Protein AF-A0A962KDJ6-F1 (afdb_monomer_lite)

Secondary structure (DSSP, 8-state):
------GGGSTTTSTTSS--------------HHHHHTT---SSPPPS--------TT-STT--HHHHGGG--HHHHHHHHHHHHHHHHHHHHHHHHHHHTTS-TT-HHHHHHHH-HHHHHHHHHHHHHHHHHHHHHHHHHHHHHHGGG-TTSTTHHHHHHHHHHHHHHHHTT--HHHHHHHIIIIIHHT-EE-TTSSEESSTTSPPEEHHHHHHHHHHHHHTT--TT-----TTTSTT-HHHHH-SSHHHHHHHHHHHHEEEEE---TTS--EEEEE---HHHHHHHHHHHHHHHHHHHHHT-SPPPHHHHHHHH-

Radius of gyration: 35.76 Å; chains: 1; bounding box: 119×37×95 Å

Structure (mmCIF, N/CA/C/O backbone):
data_AF-A0A962KDJ6-F1
#
_entry.id   AF-A0A962KDJ6-F1
#
loop_
_atom_site.group_PDB
_atom_site.id
_atom_site.type_symbol
_atom_site.label_atom_id
_atom_site.label_alt_id
_atom_site.label_comp_id
_atom_site.label_asym_id
_atom_site.label_entity_id
_atom_site.label_seq_id
_atom_site.pdbx_PDB_ins_code
_atom_site.Cartn_x
_atom_site.Cartn_y
_atom_site.Cartn_z
_atom_site.occupancy
_atom_site.B_iso_or_equiv
_atom_site.auth_seq_id
_atom_site.auth_comp_id
_atom_site.auth_asym_id
_atom_site.auth_atom_id
_atom_site.pdbx_PDB_model_num
ATOM 1 N N . MET A 1 1 ? -75.531 3.749 42.757 1.00 34.34 1 MET A N 1
ATOM 2 C CA . MET A 1 1 ? -75.789 5.198 42.587 1.00 34.34 1 MET A CA 1
ATOM 3 C C . MET A 1 1 ? -74.423 5.870 42.618 1.00 34.34 1 MET A C 1
ATOM 5 O O . MET A 1 1 ? -73.833 5.900 43.680 1.00 34.34 1 MET A O 1
ATOM 9 N N . TRP A 1 2 ? -73.713 6.045 41.501 1.00 38.12 2 TRP A N 1
ATOM 10 C CA . TRP A 1 2 ? -73.897 7.071 40.457 1.00 38.12 2 TRP A CA 1
ATOM 11 C C . TRP A 1 2 ? -74.070 8.483 41.028 1.00 38.12 2 TRP A C 1
ATOM 13 O O . TRP A 1 2 ? -75.189 8.874 41.337 1.00 38.12 2 TRP A O 1
ATOM 23 N N . THR A 1 3 ? -72.977 9.246 41.077 1.00 39.59 3 THR A N 1
ATOM 24 C CA . THR A 1 3 ? -72.988 10.710 40.926 1.00 39.59 3 THR A CA 1
ATOM 25 C C . THR A 1 3 ? -71.828 11.115 40.014 1.00 39.59 3 THR A C 1
ATOM 27 O O . THR A 1 3 ? -70.696 11.298 40.444 1.00 39.59 3 THR A O 1
ATOM 30 N N . SER A 1 4 ? -72.151 11.123 38.720 1.00 44.28 4 SER A N 1
ATOM 31 C CA . SER A 1 4 ? -71.667 11.996 37.640 1.00 44.28 4 SER A CA 1
ATOM 32 C C . SER A 1 4 ? -70.518 12.970 37.949 1.00 44.28 4 SER A C 1
ATOM 34 O O . SER A 1 4 ? -70.749 14.042 38.509 1.00 44.28 4 SER A O 1
ATOM 36 N N . LEU A 1 5 ? -69.321 12.663 37.439 1.00 41.09 5 LEU A N 1
ATOM 37 C CA . LEU A 1 5 ? -68.329 13.682 37.093 1.00 41.09 5 LEU A CA 1
ATOM 38 C C . LEU A 1 5 ? -68.697 14.246 35.714 1.00 41.09 5 LEU A C 1
ATOM 40 O O . LEU A 1 5 ? -68.847 13.503 34.744 1.00 41.09 5 LEU A O 1
ATOM 44 N N . THR A 1 6 ? -68.918 15.553 35.648 1.00 43.06 6 THR A N 1
ATOM 45 C CA . THR A 1 6 ? -69.304 16.265 34.434 1.00 43.06 6 THR A CA 1
ATOM 46 C C . THR A 1 6 ? -68.114 16.434 33.488 1.00 43.06 6 THR A C 1
ATOM 48 O O . THR A 1 6 ? -66.956 16.547 33.884 1.00 43.06 6 THR A O 1
ATOM 51 N N . ILE A 1 7 ? -68.434 16.467 32.198 1.00 52.81 7 ILE A N 1
ATOM 52 C CA . ILE A 1 7 ? -67.525 16.372 31.052 1.00 52.81 7 ILE A CA 1
ATOM 53 C C . ILE A 1 7 ? -66.605 17.601 30.786 1.00 52.81 7 ILE A C 1
ATOM 55 O O . ILE A 1 7 ? -65.666 17.431 30.009 1.00 52.81 7 ILE A O 1
ATOM 59 N N . PRO A 1 8 ? -66.711 18.811 31.397 1.00 43.72 8 PRO A N 1
ATOM 60 C CA . PRO A 1 8 ? -65.864 19.924 30.956 1.00 43.72 8 PRO A CA 1
ATOM 61 C C . PRO A 1 8 ? -64.463 19.965 31.597 1.00 43.72 8 PRO A C 1
ATOM 63 O O . PRO A 1 8 ? -63.647 20.779 31.177 1.00 43.72 8 PRO A O 1
ATOM 66 N N . GLN A 1 9 ? -64.138 19.109 32.577 1.00 43.94 9 GLN A N 1
ATOM 67 C CA . GLN A 1 9 ? -62.823 19.153 33.248 1.00 43.94 9 GLN A CA 1
ATOM 68 C C . GLN A 1 9 ? -61.725 18.312 32.577 1.00 43.94 9 GLN A C 1
ATOM 70 O O . GLN A 1 9 ? -60.549 18.528 32.851 1.00 43.94 9 GLN A O 1
ATOM 75 N N . VAL A 1 10 ? -62.067 17.406 31.656 1.00 45.50 10 VAL A N 1
ATOM 76 C CA . VAL A 1 10 ? -61.066 16.583 30.943 1.00 45.50 10 VAL A CA 1
ATOM 77 C C . VAL A 1 10 ? -60.482 17.322 29.729 1.00 45.50 10 VAL A C 1
ATOM 79 O O . VAL A 1 10 ? -59.345 17.079 29.338 1.00 45.50 10 VAL A O 1
ATOM 82 N N . ALA A 1 11 ? -61.209 18.295 29.170 1.00 41.88 11 ALA A N 1
ATOM 83 C CA . ALA A 1 11 ? -60.789 19.007 27.960 1.00 41.88 11 ALA A CA 1
ATOM 84 C C . ALA A 1 11 ? -59.674 20.049 28.189 1.00 41.88 11 ALA A C 1
ATOM 86 O O . ALA A 1 11 ? -58.974 20.402 27.245 1.00 41.88 11 ALA A O 1
ATOM 87 N N . VAL A 1 12 ? -59.469 20.524 29.423 1.00 44.09 12 VAL A N 1
ATOM 88 C CA . VAL A 1 12 ? -58.438 21.540 29.721 1.00 44.09 12 VAL A CA 1
ATOM 89 C C . VAL A 1 12 ? -57.054 20.912 29.934 1.00 44.09 12 VAL A C 1
ATOM 91 O O . VAL A 1 12 ? -56.046 21.565 29.683 1.00 44.09 12 VAL A O 1
ATOM 94 N N . LEU A 1 13 ? -56.978 19.632 30.316 1.00 38.34 13 LEU A N 1
ATOM 95 C CA . LEU A 1 13 ? -55.697 18.957 30.570 1.00 38.34 13 LEU A CA 1
ATOM 96 C C . LEU A 1 13 ? -55.042 18.386 29.297 1.00 38.34 13 LEU A C 1
ATOM 98 O O . LEU A 1 13 ? -53.851 18.101 29.295 1.00 38.34 13 LEU A O 1
ATOM 102 N N . ILE A 1 14 ? -55.799 18.229 28.206 1.00 42.75 14 ILE A N 1
ATOM 103 C CA . ILE A 1 14 ? -55.287 17.645 26.953 1.00 42.75 14 ILE A CA 1
ATOM 104 C C . ILE A 1 14 ? -54.639 18.713 26.051 1.00 42.75 14 ILE A C 1
ATOM 106 O O . ILE A 1 14 ? -53.807 18.381 25.212 1.00 42.75 14 ILE A O 1
ATOM 110 N N . LEU A 1 15 ? -54.937 20.004 26.252 1.00 39.28 15 LEU A N 1
ATOM 111 C CA . LEU A 1 15 ? -54.426 21.072 25.381 1.00 39.28 15 LEU A CA 1
ATOM 112 C C . LEU A 1 15 ? -53.059 21.653 25.794 1.00 39.28 15 LEU A C 1
ATOM 114 O O . LEU A 1 15 ? -52.512 22.474 25.065 1.00 39.28 15 LEU A O 1
ATOM 118 N N . THR A 1 16 ? -52.478 21.238 26.924 1.00 41.28 16 THR A N 1
ATOM 119 C CA . THR A 1 16 ? -51.138 21.691 27.353 1.00 41.28 16 THR A CA 1
ATOM 120 C C . THR A 1 16 ? -50.008 20.723 26.988 1.00 41.28 16 THR A C 1
ATOM 122 O O . THR A 1 16 ? -48.849 21.037 27.245 1.00 41.28 16 THR A O 1
ATOM 125 N N . LEU A 1 17 ? -50.303 19.579 26.351 1.00 40.25 17 LEU A N 1
ATOM 126 C CA . LEU A 1 17 ? -49.289 18.565 26.014 1.00 40.25 17 LEU A CA 1
ATOM 127 C C . LEU A 1 17 ? -48.745 18.624 24.572 1.00 40.25 17 LEU A C 1
ATOM 129 O O . LEU A 1 17 ? -47.819 17.887 24.250 1.00 40.25 17 LEU A O 1
ATOM 133 N N . THR A 1 18 ? -49.253 19.501 23.702 1.00 46.38 18 THR A N 1
ATOM 134 C CA . THR A 1 18 ? -48.776 19.649 22.306 1.00 46.38 18 THR A CA 1
ATOM 135 C C . THR A 1 18 ? -47.997 20.945 22.089 1.00 46.38 18 THR A C 1
ATOM 137 O O . THR A 1 18 ? -48.277 21.711 21.169 1.00 46.38 18 THR A O 1
ATOM 140 N N . GLY A 1 19 ? -47.023 21.207 22.960 1.00 42.41 19 GLY A N 1
ATOM 141 C CA . GLY A 1 19 ? -46.192 22.411 22.909 1.00 42.41 19 GLY A CA 1
ATOM 142 C C . GLY A 1 19 ? -44.756 22.198 23.378 1.00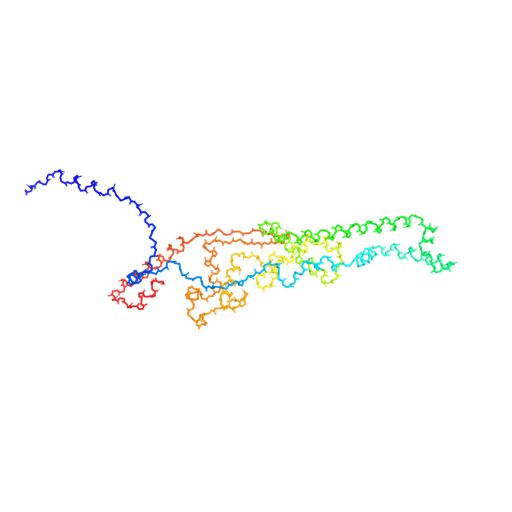 42.41 19 GLY A C 1
ATOM 143 O O . GLY A 1 19 ? -44.149 23.131 23.888 1.00 42.41 19 GLY A O 1
ATOM 144 N N . ALA A 1 20 ? -44.199 20.993 23.238 1.00 42.91 20 ALA A N 1
ATOM 145 C CA . ALA A 1 20 ? -42.758 20.800 23.365 1.00 42.91 20 ALA A CA 1
ATOM 146 C C . ALA A 1 20 ? -42.104 21.186 22.033 1.00 42.91 20 ALA A C 1
ATOM 148 O O . ALA A 1 20 ? -41.909 20.365 21.140 1.00 42.91 20 ALA A O 1
ATOM 149 N N . ILE A 1 21 ? -41.816 22.477 21.879 1.00 42.06 21 ILE A N 1
ATOM 150 C CA . ILE A 1 21 ? -40.869 22.946 20.873 1.00 42.06 21 ILE A CA 1
ATOM 151 C C . ILE A 1 21 ? -39.537 22.279 21.221 1.00 42.06 21 ILE A C 1
ATOM 153 O O . ILE A 1 21 ? -38.969 22.548 22.281 1.00 42.06 21 ILE A O 1
ATOM 157 N N . HIS A 1 22 ? -39.055 21.391 20.353 1.00 38.72 22 HIS A N 1
ATOM 158 C CA . HIS A 1 22 ? -37.694 20.875 20.412 1.00 38.72 22 HIS A CA 1
ATOM 159 C C . HIS A 1 22 ? -36.725 22.033 20.151 1.00 38.72 22 HIS A C 1
ATOM 161 O O . HIS A 1 22 ? -36.274 22.255 19.031 1.00 38.72 22 HIS A O 1
ATOM 167 N N . TYR A 1 23 ? -36.413 22.797 21.195 1.00 39.25 23 TYR A N 1
ATOM 168 C CA . TYR A 1 23 ? -35.182 23.562 21.233 1.00 39.25 23 TYR A CA 1
ATOM 169 C C . TYR A 1 23 ? -34.053 22.548 21.376 1.00 39.25 23 TYR A C 1
ATOM 171 O O . TYR A 1 23 ? -33.761 22.070 22.470 1.00 39.25 23 TYR A O 1
ATOM 179 N N . SER A 1 24 ? -33.419 22.207 20.258 1.00 37.31 24 SER A N 1
ATOM 180 C CA . SER A 1 24 ? -32.056 21.693 20.267 1.00 37.31 24 SER A CA 1
ATOM 181 C C . SER A 1 24 ? -31.158 22.815 20.785 1.00 37.31 24 SER A C 1
ATOM 183 O O . SER A 1 24 ? -30.590 23.585 20.009 1.00 37.31 24 SER A O 1
ATOM 185 N N . MET A 1 25 ? -31.093 22.973 22.107 1.00 34.84 25 MET A N 1
ATOM 186 C CA . MET A 1 25 ? -30.026 23.748 22.713 1.00 34.84 25 MET A CA 1
ATOM 187 C C . MET A 1 25 ? -28.743 22.984 22.422 1.00 34.84 25 MET A C 1
ATOM 189 O O . MET A 1 25 ? -28.545 21.874 22.909 1.00 34.84 25 MET A O 1
ATOM 193 N N . GLN A 1 26 ? -27.888 23.565 21.585 1.00 37.31 26 GLN A N 1
ATOM 194 C CA . GLN A 1 26 ? -26.483 23.204 21.604 1.00 37.31 26 GLN A CA 1
ATOM 195 C C . GLN A 1 26 ? -26.016 23.524 23.026 1.00 37.31 26 GLN A C 1
ATOM 197 O O . GLN A 1 26 ? -25.935 24.692 23.402 1.00 37.31 26 GLN A O 1
ATOM 202 N N . ALA A 1 27 ? -25.826 22.497 23.850 1.00 39.56 27 ALA A N 1
ATOM 203 C CA . ALA A 1 27 ? -25.179 22.646 25.139 1.00 39.56 27 ALA A CA 1
ATOM 204 C C . ALA A 1 27 ? -23.692 22.826 24.846 1.00 39.56 27 ALA A C 1
ATOM 206 O O . ALA A 1 27 ? -23.021 21.911 24.374 1.00 39.56 27 ALA A O 1
ATOM 207 N N . TRP A 1 28 ? -23.198 24.043 25.033 1.00 38.62 28 TRP A N 1
ATOM 208 C CA . TRP A 1 28 ? -21.772 24.315 24.965 1.00 38.62 28 TRP A CA 1
ATOM 209 C C . TRP A 1 28 ? -21.249 23.865 26.325 1.00 38.62 28 TRP A C 1
ATOM 211 O O . TRP A 1 28 ? -21.665 24.418 27.342 1.00 38.62 28 TRP A O 1
ATOM 221 N N . ALA A 1 29 ? -20.454 22.795 26.355 1.00 47.38 29 ALA A N 1
ATOM 222 C CA . ALA A 1 29 ? -19.874 22.289 27.592 1.00 47.38 29 ALA A CA 1
ATOM 223 C C . ALA A 1 29 ? -18.987 23.391 28.186 1.00 47.38 29 ALA A C 1
ATOM 225 O O . ALA A 1 29 ? -17.977 23.773 27.599 1.00 47.38 29 ALA A O 1
ATOM 226 N N . VAL A 1 30 ? -19.425 23.961 29.306 1.00 48.50 30 VAL A N 1
ATOM 227 C CA . VAL A 1 30 ? -18.638 24.905 30.095 1.00 48.50 30 VAL A CA 1
ATOM 228 C C . VAL A 1 30 ? -17.858 24.075 31.109 1.00 48.50 30 VAL A C 1
ATOM 230 O O . VAL A 1 30 ? -18.444 23.223 31.775 1.00 48.50 30 VAL A O 1
ATOM 233 N N . ASP A 1 31 ? -16.548 24.305 31.183 1.00 49.25 31 ASP A N 1
ATOM 234 C CA . ASP A 1 31 ? -15.622 23.712 32.155 1.00 49.25 31 ASP A CA 1
ATOM 235 C C . ASP A 1 31 ? -15.998 24.172 33.573 1.00 49.25 31 ASP A C 1
ATOM 237 O O . ASP A 1 31 ? -15.519 25.195 34.060 1.00 49.25 31 ASP A O 1
ATOM 241 N N . ASP A 1 32 ? -16.958 23.483 34.191 1.00 58.84 32 ASP A N 1
ATOM 242 C CA . ASP A 1 32 ? -17.457 23.794 35.528 1.00 58.84 32 ASP A CA 1
ATOM 243 C C . ASP A 1 32 ? -17.458 22.525 36.394 1.00 58.84 32 ASP A C 1
ATOM 245 O O . ASP A 1 32 ? -17.926 21.459 35.982 1.00 58.84 32 ASP A O 1
ATOM 249 N N . GLU A 1 33 ? -16.946 22.625 37.624 1.00 63.75 33 GLU A N 1
ATOM 250 C CA . GLU A 1 33 ? -16.761 21.492 38.552 1.00 63.75 33 GLU A CA 1
ATOM 251 C C . GLU A 1 33 ? -18.089 20.772 38.855 1.00 63.75 33 GLU A C 1
ATOM 253 O O . GLU A 1 33 ? -18.132 19.565 39.111 1.00 63.75 33 GLU A O 1
ATOM 258 N N . PHE A 1 34 ? -19.199 21.508 38.777 1.00 65.81 34 PHE A N 1
ATOM 259 C CA . PHE A 1 34 ? -20.548 20.970 38.912 1.00 65.81 34 PHE A CA 1
ATOM 260 C C . PHE A 1 34 ? -20.925 20.006 37.774 1.00 65.81 34 PHE A C 1
ATOM 262 O O . PHE A 1 34 ? -21.550 18.978 38.033 1.00 65.81 34 PHE A O 1
ATOM 269 N N . TYR A 1 35 ? -20.509 20.296 36.537 1.00 61.50 35 TYR A N 1
ATOM 270 C CA . TYR A 1 35 ? -20.765 19.450 35.367 1.00 61.50 35 TYR A CA 1
ATOM 271 C C . TYR A 1 35 ? -19.981 18.131 35.456 1.00 61.50 35 TYR A C 1
ATOM 273 O O . TYR A 1 35 ? -20.552 17.059 35.256 1.00 61.50 35 TYR A O 1
ATOM 281 N N . TYR A 1 36 ? -18.726 18.196 35.912 1.00 59.50 36 TYR A N 1
ATOM 282 C CA . TYR A 1 36 ? -17.888 17.016 36.165 1.00 59.50 36 TYR A CA 1
ATOM 283 C C . TYR A 1 36 ? -18.471 16.096 37.251 1.00 59.50 36 TYR A C 1
ATOM 285 O O . TYR A 1 36 ? -18.473 14.874 37.111 1.00 59.50 36 TYR A O 1
ATOM 293 N N . ARG A 1 37 ? -19.026 16.668 38.331 1.00 60.44 37 ARG A N 1
ATOM 294 C CA . ARG A 1 37 ? -19.663 15.895 39.418 1.00 60.44 37 ARG A CA 1
ATOM 295 C C . ARG A 1 37 ? -20.991 15.246 39.023 1.00 60.44 37 ARG A C 1
ATOM 297 O O . ARG A 1 37 ? -21.408 14.298 39.683 1.00 60.44 37 ARG A O 1
ATOM 304 N N . LEU A 1 38 ? -21.643 15.732 37.968 1.00 64.81 38 LEU A N 1
ATOM 305 C CA . LEU A 1 38 ? -22.829 15.110 37.370 1.00 64.81 38 LEU A CA 1
ATOM 306 C C . LEU A 1 38 ? -22.481 13.994 36.367 1.00 64.81 38 LEU A C 1
ATOM 308 O O . LEU A 1 38 ? -23.385 13.451 35.737 1.00 64.81 38 LEU A O 1
ATOM 312 N N . GLY A 1 39 ? -21.197 13.644 36.217 1.00 54.66 39 GLY A N 1
ATOM 313 C CA . GLY A 1 39 ? -20.727 12.662 35.234 1.00 54.66 39 GLY A CA 1
ATOM 314 C C . GLY A 1 39 ? -20.580 13.232 33.820 1.00 54.66 39 GLY A C 1
ATOM 315 O O . GLY A 1 39 ? -20.375 12.480 32.872 1.00 54.66 39 GLY A O 1
ATOM 316 N N . GLY A 1 40 ? -20.689 14.554 33.658 1.00 56.69 40 GLY A N 1
ATOM 317 C CA . GLY A 1 40 ? -20.452 15.237 32.394 1.00 56.69 40 GLY A CA 1
ATOM 318 C C . GLY A 1 40 ? -18.959 15.449 32.161 1.00 56.69 40 GLY A C 1
ATOM 319 O O . GLY A 1 40 ? -18.351 16.324 32.772 1.00 56.69 40 GLY A O 1
ATOM 320 N N . GLY A 1 41 ? -18.372 14.658 31.265 1.00 54.72 41 GLY A N 1
ATOM 321 C CA . GLY A 1 41 ? -17.054 14.928 30.690 1.00 54.72 41 GLY A CA 1
ATOM 322 C C . GLY A 1 41 ? -17.151 15.848 29.471 1.00 54.72 41 GLY A C 1
ATOM 323 O O . GLY A 1 41 ? -18.210 15.989 28.853 1.00 54.72 41 GLY A O 1
ATOM 324 N N . GLU A 1 42 ? -16.039 16.481 29.106 1.00 53.19 42 GLU A N 1
ATOM 325 C CA . GLU A 1 42 ? -15.910 17.141 27.806 1.00 53.19 42 GLU A CA 1
ATOM 326 C C . GLU A 1 42 ? -16.133 16.080 26.704 1.00 53.19 42 GLU A C 1
ATOM 328 O O . GLU A 1 42 ? -15.441 15.061 26.707 1.00 53.19 42 GLU A O 1
ATOM 333 N N . PRO A 1 43 ? -17.085 16.260 25.763 1.00 49.72 43 PRO A N 1
ATOM 334 C CA . PRO A 1 43 ? -17.377 15.248 24.738 1.00 49.72 43 PRO A CA 1
ATOM 335 C C . PRO A 1 43 ? -16.245 15.104 23.711 1.00 49.72 43 PRO A C 1
ATOM 337 O O . PRO A 1 43 ? -16.286 14.226 22.853 1.00 49.72 43 PRO A O 1
ATOM 340 N N . VAL A 1 44 ? -15.245 15.987 23.773 1.00 47.50 44 VAL A N 1
ATOM 341 C CA . VAL A 1 44 ? -14.081 16.001 22.897 1.00 47.50 44 VAL A CA 1
ATOM 342 C C . VAL A 1 44 ? -12.844 15.912 23.779 1.00 47.50 44 VAL A C 1
ATOM 344 O O . VAL A 1 44 ? -12.365 16.912 24.306 1.00 47.50 44 VAL A O 1
ATOM 347 N N . SER A 1 45 ? -12.316 14.702 23.953 1.00 53.25 45 SER A N 1
ATOM 348 C CA . SER A 1 45 ? -11.012 14.519 24.585 1.00 53.25 45 SER A CA 1
ATOM 349 C C . SER A 1 45 ? -9.939 15.279 23.798 1.00 53.25 45 SER A C 1
ATOM 351 O O . SER A 1 45 ? -9.993 15.332 22.564 1.00 53.25 45 SER A O 1
ATOM 353 N N . ARG A 1 46 ? -8.909 15.800 24.481 1.00 50.00 46 ARG A N 1
ATOM 354 C CA . ARG A 1 46 ? -7.683 16.262 23.803 1.00 50.00 46 ARG A CA 1
ATOM 355 C C . ARG A 1 46 ? -7.207 15.174 22.838 1.00 50.00 46 ARG A C 1
ATOM 357 O O . ARG A 1 46 ? -7.284 13.993 23.172 1.00 50.00 46 ARG A O 1
ATOM 364 N N . ALA A 1 47 ? -6.743 15.572 21.651 1.00 47.09 47 ALA A N 1
ATOM 365 C CA . ALA A 1 47 ? -6.301 14.634 20.623 1.00 47.09 47 ALA A CA 1
ATOM 366 C C . ALA A 1 47 ? -5.384 13.561 21.232 1.00 47.09 47 ALA A C 1
ATOM 368 O O . ALA A 1 47 ? -4.442 13.898 21.953 1.00 47.09 47 ALA A O 1
ATOM 369 N N . ALA A 1 48 ? -5.654 12.286 20.924 1.00 48.62 48 ALA A N 1
ATOM 370 C CA . ALA A 1 48 ? -4.922 11.131 21.461 1.00 48.62 48 ALA A CA 1
ATOM 371 C C . ALA A 1 48 ? -3.400 11.211 21.220 1.00 48.62 48 ALA A C 1
ATOM 373 O O . ALA A 1 48 ? -2.611 10.508 21.848 1.00 48.62 48 ALA A O 1
ATOM 374 N N . SER A 1 49 ? -2.976 12.095 20.317 1.00 51.59 49 SER A N 1
ATOM 375 C CA . SER A 1 49 ? -1.593 12.445 20.067 1.00 51.59 49 SER A CA 1
ATOM 376 C C . SER A 1 49 ? -1.503 13.878 19.543 1.00 51.59 49 SER A C 1
ATOM 378 O O . SER A 1 49 ? -2.282 14.289 18.689 1.00 51.59 49 SER A O 1
ATOM 380 N N . ASN A 1 50 ? -0.514 14.628 20.026 1.00 48.75 50 ASN A N 1
ATOM 381 C CA . ASN A 1 50 ? -0.074 15.914 19.478 1.00 48.75 50 ASN A CA 1
ATOM 382 C C . ASN A 1 50 ? 1.094 15.746 18.484 1.00 48.75 50 ASN A C 1
ATOM 384 O O . ASN A 1 50 ? 1.897 16.662 18.319 1.00 48.75 50 ASN A O 1
ATOM 388 N N . ARG A 1 51 ? 1.243 14.552 17.899 1.00 55.56 51 ARG A N 1
ATOM 389 C CA . ARG A 1 51 ? 2.377 14.178 17.043 1.00 55.56 51 ARG A CA 1
ATOM 390 C C . ARG A 1 51 ? 1.988 14.233 15.570 1.00 55.56 51 ARG A C 1
ATOM 392 O O . ARG A 1 51 ? 0.919 13.762 15.196 1.00 55.56 51 ARG A O 1
ATOM 399 N N . ASP A 1 52 ? 2.898 14.748 14.759 1.00 54.19 52 ASP A N 1
ATOM 400 C CA . ASP A 1 52 ? 2.772 15.034 13.327 1.00 54.19 52 ASP A CA 1
ATOM 401 C C . ASP A 1 52 ? 3.498 14.006 12.439 1.00 54.19 52 ASP A C 1
ATOM 403 O O . ASP A 1 52 ? 3.965 14.320 11.344 1.00 54.19 52 ASP A O 1
ATOM 407 N N . THR A 1 53 ? 3.608 12.750 12.883 1.00 57.41 53 THR A N 1
ATOM 408 C CA . THR A 1 53 ? 4.210 11.694 12.060 1.00 57.41 53 THR A CA 1
ATOM 409 C C . THR A 1 53 ? 3.316 11.395 10.863 1.00 57.41 53 THR A C 1
ATOM 411 O O . THR A 1 53 ? 2.295 10.718 10.986 1.00 57.41 53 THR A O 1
ATOM 414 N N . THR A 1 54 ? 3.718 11.902 9.701 1.00 61.59 54 THR A N 1
ATOM 415 C CA . THR A 1 54 ? 3.050 11.670 8.421 1.00 61.59 54 THR A CA 1
ATOM 416 C C . THR A 1 54 ? 3.619 10.409 7.776 1.00 61.59 54 THR A C 1
ATOM 418 O O . THR A 1 54 ? 4.826 10.311 7.558 1.00 61.59 54 THR A O 1
ATOM 421 N N . ILE A 1 55 ? 2.760 9.434 7.469 1.00 61.81 55 ILE A N 1
ATOM 422 C CA . ILE A 1 55 ? 3.133 8.285 6.637 1.00 61.81 55 ILE A CA 1
ATOM 423 C C . ILE A 1 55 ? 2.945 8.701 5.181 1.00 61.81 55 ILE A C 1
ATOM 425 O O . ILE A 1 55 ? 1.821 8.944 4.746 1.00 61.81 55 ILE A O 1
ATOM 429 N N . VAL A 1 56 ? 4.042 8.783 4.431 1.00 63.88 56 VAL A N 1
ATOM 430 C CA . VAL A 1 56 ? 3.993 9.061 2.992 1.00 63.88 56 VAL A CA 1
ATOM 431 C C . VAL A 1 56 ? 3.781 7.746 2.246 1.00 63.88 56 VAL A C 1
ATOM 433 O O . VAL A 1 56 ? 4.634 6.859 2.266 1.00 63.88 56 VAL A O 1
ATOM 436 N N . LEU A 1 57 ? 2.624 7.614 1.600 1.00 63.47 57 LEU A N 1
ATOM 437 C CA . LEU A 1 57 ? 2.264 6.455 0.783 1.00 63.47 57 LEU A CA 1
ATOM 438 C C . LEU A 1 57 ? 2.912 6.578 -0.594 1.00 63.47 57 LEU A C 1
ATOM 440 O O . LEU A 1 57 ? 2.814 7.629 -1.219 1.00 63.47 57 LEU A O 1
ATOM 444 N N . GLY A 1 58 ? 3.575 5.521 -1.069 1.00 57.69 58 GLY A N 1
ATOM 445 C CA . GLY A 1 58 ? 4.199 5.529 -2.396 1.00 57.69 58 GLY A CA 1
ATOM 446 C C . GLY A 1 58 ? 5.319 6.563 -2.588 1.00 57.69 58 GLY A C 1
ATOM 447 O O . GLY A 1 58 ? 5.726 6.776 -3.715 1.00 57.69 58 GLY A O 1
ATOM 448 N N . GLY A 1 59 ? 5.826 7.197 -1.524 1.00 53.56 59 GLY A N 1
ATOM 449 C CA . GLY A 1 59 ? 6.830 8.272 -1.598 1.00 53.56 59 GLY A CA 1
ATOM 450 C C . GLY A 1 59 ? 7.857 8.224 -0.464 1.00 53.56 59 GLY A C 1
ATOM 451 O O . GLY A 1 59 ? 8.293 9.258 0.034 1.00 53.56 59 GLY A O 1
ATOM 452 N N . GLY A 1 60 ? 8.194 7.021 0.011 1.00 56.12 60 GLY A N 1
ATOM 453 C CA . GLY A 1 60 ? 9.280 6.821 0.975 1.00 56.12 60 GLY A CA 1
ATOM 454 C C . GLY A 1 60 ? 10.669 7.008 0.349 1.00 56.12 60 GLY A C 1
ATOM 455 O O . GLY A 1 60 ? 10.792 7.219 -0.852 1.00 56.12 60 GLY A O 1
ATOM 456 N N . ILE A 1 61 ? 11.715 6.850 1.173 1.00 44.09 61 ILE A N 1
ATOM 457 C CA . ILE A 1 61 ? 13.170 7.002 0.897 1.00 44.09 61 ILE A CA 1
ATOM 458 C C . ILE A 1 61 ? 13.647 6.336 -0.419 1.00 44.09 61 ILE A C 1
ATOM 460 O O . ILE A 1 61 ? 14.705 6.665 -0.948 1.00 44.09 61 ILE A O 1
ATOM 464 N N . GLU A 1 62 ? 12.861 5.412 -0.962 1.00 49.03 62 GLU A N 1
ATOM 465 C CA . GLU A 1 62 ? 13.134 4.649 -2.178 1.00 49.03 62 GLU A CA 1
ATOM 466 C C . GLU A 1 62 ? 12.703 5.359 -3.477 1.00 49.03 62 GLU A C 1
ATOM 468 O O . GLU A 1 62 ? 13.150 4.977 -4.554 1.00 49.03 62 GLU A O 1
ATOM 473 N N . TRP A 1 63 ? 11.870 6.406 -3.401 1.00 59.25 63 TRP A N 1
ATOM 474 C CA . TRP A 1 63 ? 11.439 7.231 -4.536 1.00 59.25 63 TRP A CA 1
ATOM 475 C C . TRP A 1 63 ? 12.211 8.549 -4.573 1.00 59.25 63 TRP A C 1
ATOM 477 O O . TRP A 1 63 ? 11.707 9.602 -4.196 1.00 59.25 63 TRP A O 1
ATOM 487 N N . ASN A 1 64 ? 13.458 8.510 -5.039 1.00 61.81 64 ASN A N 1
ATOM 488 C CA . ASN A 1 64 ? 14.151 9.738 -5.425 1.00 61.81 64 ASN A CA 1
ATOM 489 C C . ASN A 1 64 ? 13.685 10.185 -6.818 1.00 61.81 64 ASN A C 1
ATOM 491 O O . ASN A 1 64 ? 14.384 9.956 -7.805 1.00 61.81 64 ASN A O 1
ATOM 495 N N . THR A 1 65 ? 12.490 10.774 -6.881 1.00 59.81 65 THR A N 1
ATOM 496 C CA . THR A 1 65 ? 11.794 11.209 -8.104 1.00 59.81 65 THR A CA 1
ATOM 497 C C . THR A 1 65 ? 12.662 12.051 -9.041 1.00 59.81 65 THR A C 1
ATOM 499 O O . THR A 1 65 ? 12.597 11.858 -10.252 1.00 59.81 65 THR A O 1
ATOM 502 N N . ASP A 1 66 ? 13.544 12.890 -8.490 1.00 58.31 66 ASP A N 1
ATOM 503 C CA . ASP A 1 66 ? 14.458 13.753 -9.254 1.00 58.31 66 ASP A CA 1
ATOM 504 C C . ASP A 1 66 ? 15.578 12.977 -9.970 1.00 58.31 66 ASP A C 1
ATOM 506 O O . ASP A 1 66 ? 16.144 13.464 -10.948 1.00 58.31 66 ASP A O 1
ATOM 510 N N . LEU A 1 67 ? 15.913 11.763 -9.516 1.00 66.31 67 LEU A N 1
ATOM 511 C CA . LEU A 1 67 ? 16.993 10.947 -10.087 1.00 66.31 67 LEU A CA 1
ATOM 512 C C . LEU A 1 67 ? 16.506 9.717 -10.860 1.00 66.31 67 LEU A C 1
ATOM 514 O O . LEU A 1 67 ? 17.309 9.081 -11.541 1.00 66.31 67 LEU A O 1
ATOM 518 N N . MET A 1 68 ? 15.221 9.355 -10.789 1.00 78.50 68 MET A N 1
ATOM 519 C CA . MET A 1 68 ? 14.750 8.088 -11.376 1.00 78.50 68 MET A CA 1
ATOM 520 C C . MET A 1 68 ? 14.815 8.110 -12.897 1.00 78.50 68 MET A C 1
ATOM 522 O O . MET A 1 68 ? 15.351 7.187 -13.502 1.00 78.50 68 MET A O 1
ATOM 526 N N . CYS A 1 69 ? 14.317 9.173 -13.523 1.00 82.56 69 CYS A N 1
ATOM 527 C CA . CYS A 1 69 ? 14.299 9.267 -14.980 1.00 82.56 69 CYS A CA 1
ATOM 528 C C . CYS A 1 69 ? 15.698 9.548 -15.553 1.00 82.56 69 CYS A C 1
ATOM 530 O O . CYS A 1 69 ? 16.046 9.028 -16.609 1.00 82.56 69 CYS A O 1
ATOM 532 N N . GLY A 1 70 ? 16.537 10.290 -14.820 1.00 82.75 70 GLY A N 1
ATOM 533 C CA . GLY A 1 70 ? 17.908 10.612 -15.231 1.00 82.75 70 GLY A CA 1
ATOM 534 C C . GLY A 1 70 ? 18.917 9.465 -15.104 1.00 82.75 70 GLY A C 1
ATOM 535 O O . GLY A 1 70 ? 20.015 9.564 -15.644 1.00 82.75 70 GLY A O 1
ATOM 536 N N . ASN A 1 71 ? 18.576 8.384 -14.398 1.00 86.94 71 ASN A N 1
ATOM 537 C CA . ASN A 1 71 ? 19.474 7.247 -14.180 1.00 86.94 71 ASN A CA 1
ATOM 538 C C . ASN A 1 71 ? 19.350 6.146 -15.261 1.00 86.94 71 ASN A C 1
ATOM 540 O O . ASN A 1 71 ? 20.102 5.173 -15.245 1.00 86.94 71 ASN A O 1
ATOM 544 N N . PHE A 1 72 ? 18.472 6.325 -16.255 1.00 88.44 72 PHE A N 1
ATOM 545 C CA . PHE A 1 72 ? 18.467 5.504 -17.467 1.00 88.44 72 PHE A CA 1
ATOM 546 C C . PHE A 1 72 ? 19.575 5.929 -18.444 1.00 88.44 72 PHE A C 1
ATOM 548 O O . PHE A 1 72 ? 19.682 7.099 -18.807 1.00 88.44 72 PHE A O 1
ATOM 555 N N . ASP A 1 73 ? 20.374 4.970 -18.928 1.00 86.06 73 ASP A N 1
ATOM 556 C CA . ASP A 1 73 ? 21.450 5.231 -19.894 1.00 86.06 73 ASP A CA 1
ATOM 557 C C . ASP A 1 73 ? 20.999 4.932 -21.337 1.00 86.06 73 ASP A C 1
ATOM 559 O O . ASP A 1 73 ? 20.625 3.810 -21.701 1.00 86.06 73 ASP A O 1
ATOM 563 N N . MET A 1 74 ? 21.096 5.941 -22.204 1.00 84.81 74 MET A N 1
ATOM 564 C CA . MET A 1 74 ? 20.850 5.812 -23.643 1.00 84.81 74 MET A CA 1
ATOM 565 C C . MET A 1 74 ? 21.753 4.758 -24.298 1.00 84.81 74 MET A C 1
ATOM 567 O O . MET A 1 74 ? 21.332 4.085 -25.235 1.00 84.81 74 MET A O 1
ATOM 571 N N . LYS A 1 75 ? 22.983 4.561 -23.813 1.00 85.44 75 LYS A N 1
ATOM 572 C CA . LYS A 1 75 ? 23.897 3.542 -24.347 1.00 85.44 75 LYS A CA 1
ATOM 573 C C . LYS A 1 75 ? 23.343 2.139 -24.161 1.00 85.44 75 LYS A C 1
ATOM 575 O O . LYS A 1 75 ? 23.393 1.361 -25.105 1.00 85.44 75 LYS A O 1
ATOM 580 N N . VAL A 1 76 ? 22.759 1.845 -22.998 1.00 86.44 76 VAL A N 1
ATOM 581 C CA . VAL A 1 76 ? 22.088 0.560 -22.737 1.00 86.44 76 VAL A CA 1
ATOM 582 C C . VAL A 1 76 ? 20.928 0.367 -23.718 1.00 86.44 76 VAL A C 1
ATOM 584 O O . VAL A 1 76 ? 20.750 -0.721 -24.260 1.00 86.44 76 VAL A O 1
ATOM 587 N N . SER A 1 77 ? 20.217 1.453 -24.031 1.00 83.44 77 SER A N 1
ATOM 588 C CA . SER A 1 77 ? 19.117 1.484 -25.008 1.00 83.44 77 SER A CA 1
ATOM 589 C C . SER A 1 77 ? 19.572 1.164 -26.427 1.00 83.44 77 SER A C 1
ATOM 591 O O . SER A 1 77 ? 18.999 0.302 -27.093 1.00 83.44 77 SER A O 1
ATOM 593 N N . VAL A 1 78 ? 20.656 1.792 -26.874 1.00 81.81 78 VAL A N 1
ATOM 594 C CA . VAL A 1 78 ? 21.254 1.519 -28.185 1.00 81.81 78 VAL A CA 1
ATOM 595 C C . VAL A 1 78 ? 21.828 0.100 -28.243 1.00 81.81 78 VAL A C 1
ATOM 597 O O . VAL A 1 78 ? 21.629 -0.605 -29.230 1.00 81.81 78 VAL A O 1
ATOM 600 N N . GLU A 1 79 ? 22.511 -0.358 -27.192 1.00 82.19 79 GLU A N 1
ATOM 601 C CA . GLU A 1 79 ? 23.070 -1.710 -27.130 1.00 82.19 79 GLU A CA 1
ATOM 602 C C . GLU A 1 79 ? 21.991 -2.797 -27.207 1.00 82.19 79 GLU A C 1
ATOM 604 O O . GLU A 1 79 ? 22.173 -3.778 -27.932 1.00 82.19 79 GLU A O 1
ATOM 609 N N . GLU A 1 80 ? 20.870 -2.640 -26.500 1.00 80.44 80 GLU A N 1
ATOM 610 C CA . GLU A 1 80 ? 19.784 -3.626 -26.490 1.00 80.44 80 GLU A CA 1
ATOM 611 C C . GLU A 1 80 ? 19.031 -3.664 -27.829 1.00 80.44 80 GLU A C 1
ATOM 613 O O . GLU A 1 80 ? 18.801 -4.745 -28.378 1.00 80.44 80 GLU A O 1
ATOM 618 N N . GLN A 1 81 ? 18.768 -2.502 -28.436 1.00 76.75 81 GLN A N 1
ATOM 619 C CA . GLN A 1 81 ? 18.203 -2.429 -29.789 1.00 76.75 81 GLN A CA 1
ATOM 620 C C . GLN A 1 81 ? 19.111 -3.112 -30.823 1.00 76.75 81 GLN A C 1
ATOM 622 O O . GLN A 1 81 ? 18.650 -3.883 -31.669 1.00 76.75 81 GLN A O 1
ATOM 627 N N . LEU A 1 82 ? 20.427 -2.905 -30.723 1.00 72.62 82 LEU A N 1
ATOM 628 C CA . LEU A 1 82 ? 21.396 -3.541 -31.614 1.00 72.62 82 LEU A CA 1
ATOM 629 C C . LEU A 1 82 ? 21.519 -5.053 -31.375 1.00 72.62 82 LEU A C 1
ATOM 631 O O . LEU A 1 82 ? 21.756 -5.791 -32.333 1.00 72.62 82 LEU A O 1
ATOM 635 N N . LYS A 1 83 ? 21.317 -5.556 -30.146 1.00 74.12 83 LYS A N 1
ATOM 636 C CA . LYS A 1 83 ? 21.233 -7.008 -29.884 1.00 74.12 83 LYS A CA 1
ATOM 637 C C . LYS A 1 83 ? 20.062 -7.652 -30.628 1.00 74.12 83 LYS A C 1
ATOM 639 O O . LYS A 1 83 ? 20.242 -8.754 -31.143 1.00 74.12 83 LYS A O 1
ATOM 644 N N .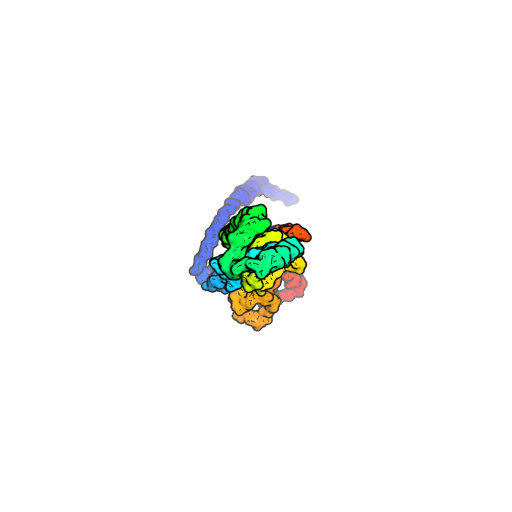 GLY A 1 84 ? 18.927 -6.962 -30.759 1.00 66.19 84 GLY A N 1
ATOM 645 C CA . GLY A 1 84 ? 17.789 -7.419 -31.569 1.00 66.19 84 GLY A CA 1
ATOM 646 C C . GLY A 1 84 ? 18.098 -7.524 -33.069 1.00 66.19 84 GLY A C 1
ATOM 647 O O . GLY A 1 84 ? 17.520 -8.352 -33.769 1.00 66.19 84 GLY A O 1
ATOM 648 N N . LEU A 1 85 ? 19.066 -6.740 -33.556 1.00 66.25 85 LEU A N 1
ATOM 649 C CA . LEU A 1 85 ? 19.464 -6.666 -34.968 1.00 66.25 85 LEU A CA 1
ATOM 650 C C . LEU A 1 85 ? 20.741 -7.463 -35.302 1.00 66.25 85 LEU A C 1
ATOM 652 O O . LEU A 1 85 ? 21.111 -7.576 -36.476 1.00 66.25 85 LEU A O 1
ATOM 656 N N . LYS A 1 86 ? 21.409 -8.050 -34.296 1.00 60.06 86 LYS A N 1
ATOM 657 C CA . LYS A 1 86 ? 22.717 -8.722 -34.428 1.00 60.06 86 LYS A CA 1
ATOM 658 C C . LYS A 1 86 ? 22.772 -9.780 -35.526 1.00 60.06 86 LYS A C 1
ATOM 660 O O . LYS A 1 86 ? 23.810 -9.896 -36.165 1.00 60.06 86 LYS A O 1
ATOM 665 N N . GLY A 1 87 ? 21.682 -10.508 -35.777 1.00 59.59 87 GLY A N 1
ATOM 666 C CA . GLY A 1 87 ? 21.650 -11.542 -36.819 1.00 59.59 87 GLY A CA 1
ATOM 667 C C . GLY A 1 87 ? 21.947 -11.000 -38.220 1.00 59.59 87 GLY A C 1
ATOM 668 O O . GLY A 1 87 ? 22.679 -11.629 -38.967 1.00 59.59 87 GLY A O 1
ATOM 669 N N . SER A 1 88 ? 21.457 -9.803 -38.554 1.00 57.25 88 SER A N 1
ATOM 670 C CA . SER A 1 88 ? 21.671 -9.196 -39.875 1.00 57.25 88 SER A CA 1
ATOM 671 C C . SER A 1 88 ? 22.873 -8.243 -39.902 1.00 57.25 88 SER A C 1
ATOM 673 O O . SER A 1 88 ? 23.450 -8.001 -40.961 1.00 57.25 88 SER A O 1
ATOM 675 N N . PHE A 1 89 ? 23.258 -7.695 -38.743 1.00 62.03 89 PHE A N 1
ATOM 676 C CA . PHE A 1 89 ? 24.389 -6.772 -38.614 1.00 62.03 89 PHE A CA 1
ATOM 677 C C . PHE A 1 89 ? 25.739 -7.493 -38.518 1.00 62.03 89 PHE A C 1
ATOM 679 O O . PHE A 1 89 ? 26.732 -6.959 -38.998 1.00 62.03 89 PHE A O 1
ATOM 686 N N . SER A 1 90 ? 25.787 -8.700 -37.939 1.00 60.22 90 SER A N 1
ATOM 687 C CA . SER A 1 90 ? 27.016 -9.504 -37.857 1.00 60.22 90 SER A CA 1
ATOM 688 C C . SER A 1 90 ? 27.498 -9.931 -39.244 1.00 60.22 90 SER A C 1
ATOM 690 O O . SER A 1 90 ? 28.660 -9.712 -39.564 1.00 60.22 90 SER A O 1
ATOM 692 N N . ASP A 1 91 ? 26.595 -10.408 -40.107 1.00 64.88 91 ASP A N 1
ATOM 693 C CA . ASP A 1 91 ? 26.918 -10.791 -41.492 1.00 64.88 91 ASP A CA 1
ATOM 694 C C . ASP A 1 91 ? 27.390 -9.588 -42.327 1.00 64.88 91 ASP A C 1
ATOM 696 O O . ASP A 1 91 ? 28.320 -9.674 -43.133 1.00 64.88 91 ASP A O 1
ATOM 700 N N . LEU A 1 92 ? 26.777 -8.424 -42.099 1.00 59.41 92 LEU A N 1
ATOM 701 C CA . LEU A 1 92 ? 27.164 -7.168 -42.733 1.00 59.41 92 LEU A CA 1
ATOM 702 C C . LEU A 1 92 ? 28.530 -6.680 -42.232 1.00 59.41 92 LEU A C 1
ATOM 704 O O . LEU A 1 92 ? 29.344 -6.217 -43.028 1.00 59.41 92 LEU A O 1
ATOM 708 N N . MET A 1 93 ? 28.797 -6.799 -40.931 1.00 60.50 93 MET A N 1
ATOM 709 C CA . MET A 1 93 ? 30.058 -6.412 -40.301 1.00 60.50 93 MET A CA 1
ATOM 710 C C . MET A 1 93 ? 31.198 -7.336 -40.727 1.00 60.50 93 MET A C 1
ATOM 712 O O . MET A 1 93 ? 32.274 -6.834 -41.032 1.00 60.50 93 MET A O 1
ATOM 716 N N . ASP A 1 94 ? 30.952 -8.637 -40.886 1.00 64.44 94 ASP A N 1
ATOM 717 C CA . ASP A 1 94 ? 31.908 -9.578 -41.476 1.00 64.44 94 ASP A CA 1
ATOM 718 C C . ASP A 1 94 ? 32.186 -9.240 -42.947 1.00 64.44 94 ASP A C 1
ATOM 720 O O . ASP A 1 94 ? 33.336 -9.241 -43.391 1.00 64.44 94 ASP A O 1
ATOM 724 N N . SER A 1 95 ? 31.160 -8.859 -43.713 1.00 58.69 95 SER A N 1
ATOM 725 C CA . SER A 1 95 ? 31.328 -8.428 -45.104 1.00 58.69 95 SER A CA 1
ATOM 726 C C . SER A 1 95 ? 32.067 -7.082 -45.225 1.00 58.69 95 SER A C 1
ATOM 728 O O . SER A 1 95 ? 32.849 -6.892 -46.159 1.00 58.69 95 SER A O 1
ATOM 730 N N . VAL A 1 96 ? 31.878 -6.164 -44.269 1.00 59.88 96 VAL A N 1
ATOM 731 C CA . VAL A 1 96 ? 32.600 -4.883 -44.179 1.00 59.88 96 VAL A CA 1
ATOM 732 C C . VAL A 1 96 ? 34.035 -5.085 -43.696 1.00 59.88 96 VAL A C 1
ATOM 734 O O . VAL A 1 96 ? 34.928 -4.480 -44.271 1.00 59.88 96 VAL A O 1
ATOM 737 N N . ILE A 1 97 ? 34.297 -5.945 -42.709 1.00 62.00 97 ILE A N 1
ATOM 738 C CA . ILE A 1 97 ? 35.651 -6.263 -42.216 1.00 62.00 97 ILE A CA 1
ATOM 739 C C . ILE A 1 97 ? 36.471 -6.941 -43.321 1.00 62.00 97 ILE A C 1
ATOM 741 O O . ILE A 1 97 ? 37.628 -6.576 -43.553 1.00 62.00 97 ILE A O 1
ATOM 745 N N . ASN A 1 98 ? 35.859 -7.856 -44.076 1.00 60.84 98 ASN A N 1
ATOM 746 C CA . ASN A 1 98 ? 36.497 -8.481 -45.233 1.00 60.84 98 ASN A CA 1
ATOM 747 C C . ASN A 1 98 ? 36.761 -7.478 -46.373 1.00 60.84 98 ASN A C 1
ATOM 749 O O . ASN A 1 98 ? 37.807 -7.554 -47.015 1.00 60.84 98 ASN A O 1
ATOM 753 N N . ALA A 1 99 ? 35.883 -6.490 -46.594 1.00 57.69 99 ALA A N 1
ATOM 754 C CA . ALA A 1 99 ? 36.107 -5.418 -47.573 1.00 57.69 99 ALA A CA 1
ATOM 755 C C . ALA A 1 99 ? 37.098 -4.333 -47.091 1.00 57.69 99 ALA A C 1
ATOM 757 O O . ALA A 1 99 ? 37.821 -3.741 -47.892 1.00 57.69 99 ALA A O 1
ATOM 758 N N . ALA A 1 100 ? 37.155 -4.073 -45.783 1.00 50.47 100 ALA A N 1
ATOM 759 C CA . ALA A 1 100 ? 37.976 -3.041 -45.151 1.00 50.47 100 ALA A CA 1
ATOM 760 C C . ALA A 1 100 ? 39.402 -3.511 -44.837 1.00 50.47 100 ALA A C 1
ATOM 762 O O . ALA A 1 100 ? 40.280 -2.676 -44.647 1.00 50.47 100 ALA A O 1
ATOM 763 N N . SER A 1 101 ? 39.680 -4.819 -44.877 1.00 57.09 101 SER A N 1
ATOM 764 C CA . SER A 1 101 ? 41.036 -5.379 -44.731 1.00 57.09 101 SER A CA 1
ATOM 765 C C . SER A 1 101 ? 42.049 -4.847 -45.772 1.00 57.09 101 SER A C 1
ATOM 767 O O . SER A 1 101 ? 43.250 -5.068 -45.632 1.00 57.09 101 SER A O 1
ATOM 769 N N . GLY A 1 102 ? 41.592 -4.106 -46.795 1.00 54.16 102 GLY A N 1
ATOM 770 C CA . GLY A 1 102 ? 42.423 -3.369 -47.755 1.00 54.16 102 GLY A CA 1
ATOM 771 C C . GLY A 1 102 ? 42.543 -1.847 -47.545 1.00 54.16 102 GLY A C 1
ATOM 772 O O . GLY A 1 102 ? 43.275 -1.212 -48.304 1.00 54.16 102 GLY A O 1
ATOM 773 N N . ALA A 1 103 ? 41.859 -1.225 -46.571 1.00 51.03 103 ALA A N 1
ATOM 774 C CA . ALA A 1 103 ? 41.838 0.235 -46.404 1.00 51.03 103 ALA A CA 1
ATOM 775 C C . ALA A 1 103 ? 41.924 0.697 -44.931 1.00 51.03 103 ALA A C 1
ATOM 777 O O . ALA A 1 103 ? 41.272 0.176 -44.037 1.00 51.03 103 ALA A O 1
ATOM 778 N N . VAL A 1 104 ? 42.762 1.713 -44.711 1.00 43.53 104 VAL A N 1
ATOM 779 C CA . VAL A 1 104 ? 43.280 2.255 -43.4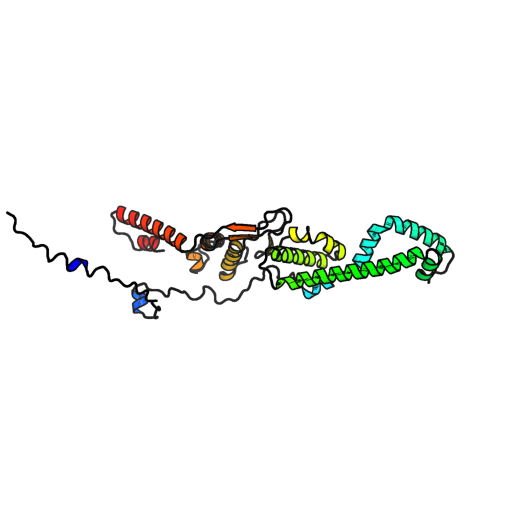39 1.00 43.53 104 VAL A CA 1
ATOM 780 C C . VAL A 1 104 ? 42.225 2.553 -42.348 1.00 43.53 104 VAL A C 1
ATOM 782 O O . VAL A 1 104 ? 41.158 3.108 -42.602 1.00 43.53 104 VAL A O 1
ATOM 785 N N . ALA A 1 105 ? 42.615 2.262 -41.100 1.00 49.78 105 ALA A N 1
ATOM 786 C CA . ALA A 1 105 ? 41.840 2.205 -39.854 1.00 49.78 105 ALA A CA 1
ATOM 787 C C . ALA A 1 105 ? 41.275 3.524 -39.265 1.00 49.78 105 ALA A C 1
ATOM 789 O O . ALA A 1 105 ? 41.063 3.595 -38.058 1.00 49.78 105 ALA A O 1
ATOM 790 N N . SER A 1 106 ? 41.022 4.578 -40.047 1.00 49.50 106 SER A N 1
ATOM 791 C CA . SER A 1 106 ? 40.561 5.866 -39.482 1.00 49.50 106 SER A CA 1
ATOM 792 C C . SER A 1 106 ? 39.198 6.361 -39.960 1.00 49.50 106 SER A C 1
ATOM 794 O O . SER A 1 106 ? 38.738 7.395 -39.479 1.00 49.50 106 SER A O 1
ATOM 796 N N . LEU A 1 107 ? 38.513 5.653 -40.864 1.00 53.28 107 LEU A N 1
ATOM 797 C CA . LEU A 1 107 ? 37.289 6.173 -41.489 1.00 53.28 107 LEU A CA 1
ATOM 798 C C . LEU A 1 107 ? 36.129 5.158 -41.588 1.00 53.28 107 LEU A C 1
ATOM 800 O O . LEU A 1 107 ? 35.661 4.885 -42.695 1.00 53.28 107 LEU A O 1
ATOM 804 N N . PRO A 1 108 ? 35.581 4.650 -40.462 1.00 53.41 108 PRO A N 1
ATOM 805 C CA . PRO A 1 108 ? 34.397 3.784 -40.492 1.00 53.41 108 PRO A CA 1
ATOM 806 C C . PRO A 1 108 ? 33.207 4.424 -41.231 1.00 53.41 108 PRO A C 1
ATOM 808 O O . PRO A 1 108 ? 32.590 3.788 -42.079 1.00 53.41 108 PRO A O 1
ATOM 811 N N . ALA A 1 109 ? 32.937 5.716 -41.002 1.00 57.66 109 ALA A N 1
ATOM 812 C CA . ALA A 1 109 ? 31.815 6.417 -41.634 1.00 57.66 109 ALA A CA 1
ATOM 813 C C . ALA A 1 109 ? 31.994 6.634 -43.152 1.00 57.66 109 ALA A C 1
ATOM 815 O O . ALA A 1 109 ? 31.045 6.461 -43.912 1.00 57.66 109 ALA A O 1
ATOM 816 N N . LEU A 1 110 ? 33.204 6.974 -43.615 1.00 57.12 110 LEU A N 1
ATOM 817 C CA . LEU A 1 110 ? 33.476 7.243 -45.038 1.00 57.12 110 LEU A CA 1
ATOM 818 C C . LEU A 1 110 ? 33.531 5.953 -45.871 1.00 57.12 110 LEU A C 1
ATOM 820 O O . LEU A 1 110 ? 33.175 5.955 -47.049 1.00 57.12 110 LEU A O 1
ATOM 824 N N . VAL A 1 111 ? 33.974 4.848 -45.261 1.00 62.06 111 VAL A N 1
ATOM 825 C CA . VAL A 1 111 ? 33.923 3.518 -45.879 1.00 62.06 111 VAL A CA 1
ATOM 826 C C . VAL A 1 111 ? 32.471 3.064 -46.004 1.00 62.06 111 VAL A C 1
ATOM 828 O O . VAL A 1 111 ? 32.065 2.687 -47.098 1.00 62.06 111 VAL A O 1
ATOM 831 N N . ILE A 1 112 ? 31.658 3.186 -44.949 1.00 57.50 112 ILE A N 1
ATOM 832 C CA . ILE A 1 112 ? 30.233 2.818 -44.995 1.00 57.50 112 ILE A CA 1
ATOM 833 C C . ILE A 1 112 ? 29.482 3.625 -46.064 1.00 57.50 112 ILE A C 1
ATOM 835 O O . ILE A 1 112 ? 28.738 3.041 -46.845 1.00 57.50 112 ILE A O 1
ATOM 839 N N . GLN A 1 113 ? 29.749 4.928 -46.192 1.00 57.06 113 GLN A N 1
ATOM 840 C CA . GLN A 1 113 ? 29.154 5.759 -47.248 1.00 57.06 113 GLN A CA 1
ATOM 841 C C . GLN A 1 113 ? 29.509 5.300 -48.672 1.00 57.06 113 GLN A C 1
ATOM 843 O O . GLN A 1 113 ? 28.680 5.413 -49.572 1.00 57.06 113 GLN A O 1
ATOM 848 N N . LYS A 1 114 ? 30.726 4.786 -48.900 1.00 62.31 114 LYS A N 1
ATOM 849 C CA . LYS A 1 114 ? 31.158 4.288 -50.220 1.00 62.31 114 LYS A CA 1
ATOM 850 C C . LYS A 1 114 ? 30.711 2.860 -50.510 1.00 62.31 114 LYS A C 1
ATOM 852 O O . LYS A 1 114 ? 30.501 2.523 -51.670 1.00 62.31 114 LYS A O 1
ATOM 857 N N . VAL A 1 115 ? 30.626 2.025 -49.479 1.00 65.38 115 VAL A N 1
ATOM 858 C CA . VAL A 1 115 ? 30.309 0.598 -49.609 1.00 65.38 115 VAL A CA 1
ATOM 859 C C . VAL A 1 115 ? 28.798 0.381 -49.635 1.00 65.38 115 VAL A C 1
ATOM 861 O O . VAL A 1 115 ? 28.320 -0.452 -50.399 1.00 65.38 115 VAL A O 1
ATOM 864 N N . ASN A 1 116 ? 28.034 1.141 -48.844 1.00 62.25 116 ASN A N 1
ATOM 865 C CA . ASN A 1 116 ? 26.580 1.065 -48.824 1.00 62.25 116 ASN A CA 1
ATOM 866 C C . ASN A 1 116 ? 25.952 2.398 -48.351 1.00 62.25 116 ASN A C 1
ATOM 868 O O . ASN A 1 116 ? 25.690 2.573 -47.156 1.00 62.25 116 ASN A O 1
ATOM 872 N N . PRO A 1 117 ? 25.670 3.342 -49.268 1.00 67.69 117 PRO A N 1
ATOM 873 C CA . PRO A 1 117 ? 25.023 4.608 -48.918 1.00 67.69 117 PRO A CA 1
ATOM 874 C C . PRO A 1 117 ? 23.631 4.422 -48.289 1.00 67.69 117 PRO A C 1
ATOM 876 O O . PRO A 1 117 ? 23.233 5.248 -47.474 1.00 67.69 117 PRO A O 1
ATOM 879 N N . ALA A 1 118 ? 22.926 3.321 -48.587 1.00 67.31 118 ALA A N 1
ATOM 880 C CA . ALA A 1 118 ? 21.641 3.006 -47.960 1.00 67.31 118 ALA A CA 1
ATOM 881 C C . ALA A 1 118 ? 21.791 2.607 -46.481 1.00 67.31 118 ALA A C 1
ATOM 883 O O . ALA A 1 118 ? 20.934 2.939 -45.671 1.00 67.31 118 ALA A O 1
ATOM 884 N N . LEU A 1 119 ? 22.895 1.953 -46.098 1.00 66.94 119 LEU A N 1
ATOM 885 C CA . LEU A 1 119 ? 23.199 1.664 -44.692 1.00 66.94 119 LEU A CA 1
ATOM 886 C C . LEU A 1 119 ? 23.557 2.935 -43.918 1.00 66.94 119 LEU A C 1
ATOM 888 O O . LEU A 1 119 ? 23.190 3.063 -42.757 1.00 66.94 119 LEU A O 1
ATOM 892 N N . TYR A 1 120 ? 24.286 3.862 -44.544 1.00 67.69 120 TYR A N 1
ATOM 893 C CA . TYR A 1 120 ? 24.634 5.130 -43.905 1.00 67.69 120 TYR A CA 1
ATOM 894 C C . TYR A 1 120 ? 23.392 5.973 -43.600 1.00 67.69 120 TYR A C 1
ATOM 896 O O . TYR A 1 120 ? 23.264 6.486 -42.492 1.00 67.69 120 TYR A O 1
ATOM 904 N N . ASP A 1 121 ? 22.478 6.076 -44.566 1.00 73.44 121 ASP A N 1
ATOM 905 C CA . ASP A 1 121 ? 21.196 6.762 -44.401 1.00 73.44 121 ASP A CA 1
ATOM 906 C C . ASP A 1 121 ? 20.310 6.049 -43.364 1.00 73.44 121 ASP A C 1
ATOM 908 O O . ASP A 1 121 ? 19.799 6.683 -42.447 1.00 73.44 121 ASP A O 1
ATOM 912 N N . LEU A 1 122 ? 20.229 4.712 -43.408 1.00 70.75 122 LEU A N 1
ATOM 913 C CA . LEU A 1 122 ? 19.537 3.916 -42.387 1.00 70.75 122 LEU A CA 1
ATOM 914 C C . LEU A 1 122 ? 20.131 4.121 -40.984 1.00 70.75 122 LEU A C 1
ATOM 916 O O . LEU A 1 122 ? 19.388 4.192 -40.014 1.00 70.75 122 LEU A O 1
ATOM 920 N N . LEU A 1 123 ? 21.456 4.231 -40.861 1.00 71.50 123 LEU A N 1
ATOM 921 C CA . LEU A 1 123 ? 22.129 4.446 -39.582 1.00 71.50 123 LEU A CA 1
ATOM 922 C C . LEU A 1 123 ? 21.935 5.880 -39.070 1.00 71.50 123 LEU A C 1
ATOM 924 O O . LEU A 1 123 ? 21.694 6.062 -37.881 1.00 71.50 123 LEU A O 1
ATOM 928 N N . GLN A 1 124 ? 22.003 6.893 -39.941 1.00 75.94 124 GLN A N 1
ATOM 929 C CA . GLN A 1 124 ? 21.690 8.275 -39.562 1.00 75.94 124 GLN A CA 1
ATOM 930 C C . GLN A 1 124 ? 20.236 8.410 -39.110 1.00 75.94 124 GLN A C 1
ATOM 932 O O . GLN A 1 124 ? 19.982 8.911 -38.016 1.00 75.94 124 GLN A O 1
ATOM 937 N N . ASN A 1 125 ? 19.294 7.925 -39.919 1.00 75.81 125 ASN A N 1
ATOM 938 C CA . ASN A 1 125 ? 17.869 8.023 -39.622 1.00 75.81 125 ASN A CA 1
ATOM 939 C C . ASN A 1 125 ? 17.482 7.136 -38.427 1.00 75.81 125 ASN A C 1
ATOM 941 O O . ASN A 1 125 ? 16.686 7.553 -37.593 1.00 75.81 125 ASN A O 1
ATOM 945 N N . GLY A 1 126 ? 18.100 5.961 -38.283 1.00 75.50 126 GLY A N 1
ATOM 946 C CA . GLY A 1 126 ? 17.878 5.053 -37.157 1.00 75.50 126 GLY A CA 1
ATOM 947 C C . GLY A 1 126 ? 18.399 5.595 -35.824 1.00 75.50 126 GLY A C 1
ATOM 948 O O . GLY A 1 126 ? 17.717 5.470 -34.813 1.00 75.50 126 GLY A O 1
ATOM 949 N N . ILE A 1 127 ? 19.568 6.250 -35.801 1.00 79.00 127 ILE A N 1
ATOM 950 C CA . ILE A 1 127 ? 20.084 6.900 -34.581 1.00 79.00 127 ILE A CA 1
ATOM 951 C C . ILE A 1 127 ? 19.207 8.094 -34.187 1.00 79.00 127 ILE A C 1
ATOM 953 O O . ILE A 1 127 ? 18.936 8.282 -33.002 1.00 79.00 127 ILE A O 1
ATOM 957 N N . LEU A 1 128 ? 18.749 8.888 -35.162 1.00 81.62 128 LEU A N 1
ATOM 958 C CA . LEU A 1 128 ? 17.827 9.998 -34.907 1.00 81.62 128 LEU A CA 1
ATOM 959 C C . LEU A 1 128 ? 16.502 9.496 -34.323 1.00 81.62 128 LEU A C 1
ATOM 961 O O . LEU A 1 128 ? 16.058 10.022 -33.305 1.00 81.62 128 LEU A O 1
ATOM 965 N N . GLN A 1 129 ? 15.928 8.441 -34.905 1.00 83.00 129 GLN A N 1
ATOM 966 C CA . GLN A 1 129 ? 14.708 7.820 -34.394 1.00 83.00 129 GLN A CA 1
ATOM 967 C C . GLN A 1 129 ? 14.904 7.257 -32.977 1.00 83.00 129 GLN A C 1
ATOM 969 O O . GLN A 1 129 ? 14.093 7.526 -32.097 1.00 83.00 129 GLN A O 1
ATOM 974 N N . ALA A 1 130 ? 16.003 6.542 -32.716 1.00 79.50 130 ALA A N 1
ATOM 975 C CA . ALA A 1 130 ? 16.295 6.010 -31.384 1.00 79.50 130 ALA A CA 1
ATOM 976 C C . ALA A 1 130 ? 16.476 7.126 -30.339 1.00 79.50 130 ALA A C 1
ATOM 978 O O . ALA A 1 130 ? 16.028 6.991 -29.200 1.00 79.50 130 ALA A O 1
ATOM 979 N N . SER A 1 131 ? 17.104 8.243 -30.723 1.00 85.12 131 SER A N 1
ATOM 980 C CA . SER A 1 131 ? 17.242 9.422 -29.864 1.00 85.12 131 SER A CA 1
ATOM 981 C C . SER A 1 131 ? 15.888 10.066 -29.550 1.00 85.12 131 SER A C 1
ATOM 983 O O . SER A 1 131 ? 15.676 10.509 -28.422 1.00 85.12 131 SER A O 1
ATOM 985 N N . GLU A 1 132 ? 14.985 10.149 -30.528 1.00 89.81 132 GLU A N 1
ATOM 986 C CA . GLU A 1 132 ? 13.630 10.669 -30.330 1.00 89.81 132 GLU A CA 1
ATOM 987 C C . GLU A 1 132 ? 12.816 9.749 -29.415 1.00 89.81 132 GLU A C 1
ATOM 989 O O . GLU A 1 132 ? 12.235 10.211 -28.435 1.00 89.81 132 GLU A O 1
ATOM 994 N N . GLU A 1 133 ? 12.829 8.439 -29.670 1.00 87.12 133 GLU A N 1
ATOM 995 C CA . GLU A 1 133 ? 12.117 7.455 -28.853 1.00 87.12 133 GLU A CA 1
ATOM 996 C C . GLU A 1 133 ? 12.598 7.464 -27.398 1.00 87.12 133 GLU A C 1
ATOM 998 O O . GLU A 1 133 ? 11.771 7.414 -26.480 1.00 87.12 133 GLU A O 1
ATOM 1003 N N . PHE A 1 134 ? 13.915 7.583 -27.179 1.00 88.25 134 PHE A N 1
ATOM 1004 C CA . PHE A 1 134 ? 14.503 7.722 -25.847 1.00 88.25 134 PHE A CA 1
ATOM 1005 C C . PHE A 1 134 ? 13.993 8.988 -25.149 1.00 88.25 134 PHE A C 1
ATOM 1007 O O . PHE A 1 134 ? 13.538 8.915 -24.009 1.00 88.25 134 PHE A O 1
ATOM 1014 N N . HIS A 1 135 ? 13.993 10.132 -25.840 1.00 88.88 135 HIS A N 1
ATOM 1015 C CA . HIS A 1 135 ? 13.494 11.391 -25.284 1.00 88.88 135 HIS A CA 1
ATOM 1016 C C . HIS A 1 135 ? 12.001 11.307 -24.935 1.00 88.88 135 HIS A C 1
ATOM 1018 O O . HIS A 1 135 ? 11.591 11.726 -23.856 1.00 88.88 135 HIS A O 1
ATOM 1024 N N . VAL A 1 136 ? 11.176 10.712 -25.802 1.00 91.44 136 VAL A N 1
ATOM 1025 C CA . VAL A 1 136 ? 9.747 10.501 -25.519 1.00 91.44 136 VAL A CA 1
ATOM 1026 C C . VAL A 1 136 ? 9.555 9.579 -24.313 1.00 91.44 136 VAL A C 1
ATOM 1028 O O . VAL A 1 136 ? 8.657 9.797 -23.501 1.00 91.44 136 VAL A O 1
ATOM 1031 N N . ALA A 1 137 ? 10.383 8.544 -24.167 1.00 89.81 137 ALA A N 1
ATOM 1032 C CA . ALA A 1 137 ? 10.319 7.665 -23.006 1.00 89.81 137 ALA A CA 1
ATOM 1033 C C . ALA A 1 137 ? 10.773 8.353 -21.713 1.00 89.81 137 ALA A C 1
ATOM 1035 O O . ALA A 1 137 ? 10.184 8.105 -20.662 1.00 89.81 137 ALA A O 1
ATOM 1036 N N . GLN A 1 138 ? 11.754 9.251 -21.795 1.00 89.31 138 GLN A N 1
ATOM 1037 C CA . GLN A 1 138 ? 12.174 10.080 -20.673 1.00 89.31 138 GLN A CA 1
ATOM 1038 C C . GLN A 1 138 ? 11.051 11.032 -20.241 1.00 89.31 138 GLN A C 1
ATOM 1040 O O . GLN A 1 138 ? 10.704 11.050 -19.064 1.00 89.31 138 GLN A O 1
ATOM 1045 N N . LEU A 1 139 ? 10.412 11.733 -21.184 1.00 89.38 139 LEU A N 1
ATOM 1046 C CA . LEU A 1 139 ? 9.254 12.584 -20.890 1.00 89.38 139 LEU A CA 1
ATOM 1047 C C . LEU A 1 139 ? 8.109 11.784 -20.259 1.00 89.38 139 LEU A C 1
ATOM 1049 O O . LEU A 1 139 ? 7.526 12.213 -19.275 1.00 89.38 139 LEU A O 1
ATOM 1053 N N . SER A 1 140 ? 7.836 10.573 -20.756 1.00 87.56 140 SER A N 1
ATOM 1054 C CA . SER A 1 140 ? 6.826 9.697 -20.152 1.00 87.56 140 SER A CA 1
ATOM 1055 C C . SER A 1 140 ? 7.150 9.333 -18.699 1.00 87.56 140 SER A C 1
ATOM 1057 O O . SER A 1 140 ? 6.223 9.174 -17.907 1.00 87.56 140 SER A O 1
ATOM 1059 N N . CYS A 1 141 ? 8.431 9.167 -18.353 1.00 86.00 141 CYS A N 1
ATOM 1060 C CA . CYS A 1 141 ? 8.881 8.955 -16.977 1.00 86.00 141 CYS A CA 1
ATOM 1061 C C . CYS A 1 141 ? 8.640 10.200 -16.113 1.00 86.00 141 CYS A C 1
ATOM 1063 O O . CYS A 1 141 ? 8.063 10.091 -15.031 1.00 86.00 141 CYS A O 1
ATOM 1065 N N . GLU A 1 142 ? 9.040 11.370 -16.614 1.00 84.88 142 GLU A N 1
ATOM 1066 C CA . GLU A 1 142 ? 8.891 12.664 -15.936 1.00 84.88 142 GLU A CA 1
ATOM 1067 C C . GLU A 1 142 ? 7.409 13.012 -15.702 1.00 84.88 142 GLU A C 1
ATOM 1069 O O . GLU A 1 142 ? 7.032 13.421 -14.603 1.00 84.88 142 GLU A O 1
ATOM 1074 N N . ASP A 1 143 ? 6.541 12.735 -16.677 1.00 82.94 143 ASP A N 1
ATOM 1075 C CA . ASP A 1 143 ? 5.092 12.917 -16.560 1.00 82.94 143 ASP A CA 1
ATOM 1076 C C . ASP A 1 143 ? 4.494 12.053 -15.437 1.00 82.94 143 ASP A C 1
ATOM 1078 O O . ASP A 1 143 ? 3.665 12.526 -14.659 1.00 82.94 143 ASP A O 1
ATOM 1082 N N . MET A 1 144 ? 4.920 10.789 -15.298 1.00 77.56 144 MET A N 1
ATOM 1083 C CA . MET A 1 144 ? 4.422 9.913 -14.225 1.00 77.56 144 MET A CA 1
ATOM 1084 C C . MET A 1 144 ? 4.847 10.379 -12.835 1.00 77.56 144 MET A C 1
ATOM 1086 O O . MET A 1 144 ? 4.080 10.221 -11.886 1.00 77.56 144 MET A O 1
ATOM 1090 N N . VAL A 1 145 ? 6.037 10.966 -12.717 1.00 73.25 145 VAL A N 1
ATOM 1091 C CA . VAL A 1 145 ? 6.489 11.608 -11.480 1.00 73.25 145 VAL A CA 1
ATOM 1092 C C . VAL A 1 145 ? 5.592 12.806 -11.136 1.00 73.25 145 VAL A C 1
ATOM 1094 O O . VAL A 1 145 ? 5.238 12.992 -9.974 1.00 73.25 145 VAL A O 1
ATOM 1097 N N . GLY A 1 146 ? 5.145 13.573 -12.137 1.00 67.62 146 GLY A N 1
ATOM 1098 C CA . GLY A 1 146 ? 4.245 14.717 -11.946 1.00 67.62 146 GLY A CA 1
ATOM 1099 C C . GLY A 1 146 ? 2.826 14.359 -11.478 1.00 67.62 146 GLY A C 1
ATOM 1100 O O . GLY A 1 146 ? 2.191 15.152 -10.788 1.00 67.62 146 GLY A O 1
ATOM 1101 N N . ILE A 1 147 ? 2.327 13.155 -11.787 1.00 65.62 147 ILE A N 1
ATOM 1102 C CA . ILE A 1 147 ? 0.960 12.706 -11.432 1.00 65.62 147 ILE A CA 1
ATOM 1103 C C . ILE A 1 147 ? 0.788 12.454 -9.918 1.00 65.62 147 ILE A C 1
ATOM 1105 O O . ILE A 1 147 ? -0.336 12.316 -9.431 1.00 65.62 147 ILE A O 1
ATOM 1109 N N . MET A 1 148 ? 1.874 12.447 -9.138 1.00 56.94 148 MET A N 1
ATOM 1110 C CA . MET A 1 148 ? 1.827 12.227 -7.686 1.00 56.94 148 MET A CA 1
ATOM 1111 C C . MET A 1 148 ? 1.014 13.285 -6.914 1.00 56.94 148 MET A C 1
ATOM 1113 O O . MET A 1 148 ? 0.602 13.007 -5.789 1.00 56.94 148 MET A O 1
ATOM 1117 N N . ASP A 1 149 ? 0.735 14.451 -7.508 1.00 52.72 149 ASP 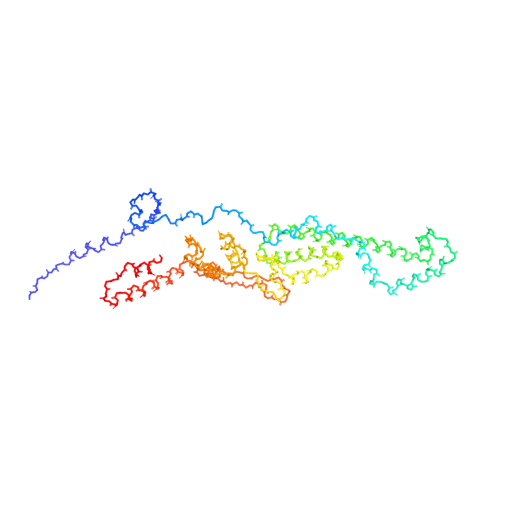A N 1
ATOM 1118 C CA . ASP A 1 149 ? -0.051 15.524 -6.877 1.00 52.72 149 ASP A CA 1
ATOM 1119 C C . ASP A 1 149 ? -1.580 15.272 -6.916 1.00 52.72 149 ASP A C 1
ATOM 1121 O O . ASP A 1 149 ? -2.326 15.832 -6.116 1.00 52.72 149 ASP A O 1
ATOM 1125 N N . GLU A 1 150 ? -2.079 14.369 -7.780 1.00 55.16 150 GLU A N 1
ATOM 1126 C CA . GLU A 1 150 ? -3.524 14.112 -7.955 1.00 55.16 150 GLU A CA 1
ATOM 1127 C C . GLU A 1 150 ? -3.886 12.609 -7.896 1.00 55.16 150 GLU A C 1
ATOM 1129 O O . GLU A 1 150 ? -4.539 12.034 -8.774 1.00 55.16 150 GLU A O 1
ATOM 1134 N N . VAL A 1 151 ? -3.482 11.928 -6.818 1.00 58.25 151 VAL A N 1
ATOM 1135 C CA . VAL A 1 151 ? -3.751 10.490 -6.610 1.00 58.25 151 VAL A CA 1
ATOM 1136 C C . VAL A 1 151 ? -5.050 10.265 -5.824 1.00 58.25 151 VAL A C 1
ATOM 1138 O O . VAL A 1 151 ? -5.047 9.841 -4.671 1.00 58.25 151 VAL A O 1
ATOM 1141 N N . ILE A 1 152 ? -6.200 10.540 -6.444 1.00 54.19 152 ILE A N 1
ATOM 1142 C CA . ILE A 1 152 ? -7.520 10.141 -5.892 1.00 54.19 152 ILE A CA 1
ATOM 1143 C C . ILE A 1 152 ? -8.409 9.459 -6.953 1.00 54.19 152 ILE A C 1
ATOM 1145 O O . ILE A 1 152 ? -9.477 8.919 -6.650 1.00 54.19 152 ILE A O 1
ATOM 1149 N N . SER A 1 153 ? -7.956 9.407 -8.209 1.00 61.38 153 SER A N 1
ATOM 1150 C CA . SER A 1 153 ? -8.655 8.723 -9.299 1.00 61.38 153 SER A CA 1
ATOM 1151 C C . SER A 1 153 ? -8.331 7.224 -9.346 1.00 61.38 153 SER A C 1
ATOM 1153 O O . SER A 1 153 ? -7.316 6.756 -8.829 1.00 61.38 153 SER A O 1
ATOM 1155 N N . ASN A 1 154 ? -9.195 6.444 -10.002 1.00 60.22 154 ASN A N 1
ATOM 1156 C CA . ASN A 1 154 ? -8.983 5.001 -10.175 1.00 60.22 154 ASN A CA 1
ATOM 1157 C C . ASN A 1 154 ? -7.693 4.689 -10.959 1.00 60.22 154 ASN A C 1
ATOM 1159 O O . ASN A 1 154 ? -7.061 3.671 -10.703 1.00 60.22 154 ASN A O 1
ATOM 1163 N N . THR A 1 155 ? -7.284 5.577 -11.868 1.00 66.75 155 THR A N 1
ATOM 1164 C CA . THR A 1 155 ? -6.036 5.479 -12.641 1.00 66.75 155 THR A CA 1
ATOM 1165 C C . THR A 1 155 ? -4.820 6.006 -11.878 1.00 66.75 155 THR A C 1
ATOM 1167 O O . THR A 1 155 ? -3.697 5.629 -12.198 1.00 66.75 155 THR A O 1
ATOM 1170 N N . GLY A 1 156 ? -5.017 6.835 -10.846 1.00 78.75 156 GLY A N 1
ATOM 1171 C CA . GLY A 1 156 ? -3.929 7.358 -10.015 1.00 78.75 156 GLY A CA 1
ATOM 1172 C C . GLY A 1 156 ? -3.135 6.246 -9.327 1.00 78.75 156 GLY A C 1
ATOM 1173 O O . GLY A 1 156 ? -1.912 6.281 -9.300 1.00 78.75 156 GLY A O 1
ATOM 1174 N N . TRP A 1 157 ? -3.809 5.193 -8.858 1.00 82.44 157 TRP A N 1
ATOM 1175 C CA . TRP A 1 157 ? -3.147 4.043 -8.228 1.00 82.44 157 TRP A CA 1
ATOM 1176 C C . TRP A 1 157 ? -2.269 3.248 -9.195 1.00 82.44 157 TRP A C 1
ATOM 1178 O O . TRP A 1 157 ? -1.200 2.773 -8.816 1.00 82.44 157 TRP A O 1
ATOM 1188 N N . GLU A 1 158 ? -2.690 3.134 -10.454 1.00 86.75 158 GLU A N 1
ATOM 1189 C CA . GLU A 1 158 ? -1.874 2.524 -11.504 1.00 86.75 158 GLU A CA 1
ATOM 1190 C C . GLU A 1 158 ? -0.654 3.382 -11.822 1.00 86.75 158 GLU A C 1
ATOM 1192 O O . GLU A 1 158 ? 0.432 2.835 -11.986 1.00 86.75 158 GLU A O 1
ATOM 1197 N N . ALA A 1 159 ? -0.804 4.710 -11.856 1.00 84.88 159 ALA A N 1
ATOM 1198 C CA . ALA A 1 159 ? 0.321 5.623 -12.034 1.00 84.88 159 ALA A CA 1
ATOM 1199 C C . ALA A 1 159 ? 1.342 5.484 -10.894 1.00 84.88 159 ALA A C 1
ATOM 1201 O O . ALA A 1 159 ? 2.535 5.372 -11.165 1.00 84.88 159 ALA A O 1
ATOM 1202 N N . VAL A 1 160 ? 0.888 5.373 -9.640 1.00 84.06 160 VAL A N 1
ATOM 1203 C CA . VAL A 1 160 ? 1.779 5.130 -8.492 1.00 84.06 160 VAL A CA 1
ATOM 1204 C C . VAL A 1 160 ? 2.478 3.768 -8.602 1.00 84.06 160 VAL A C 1
ATOM 1206 O O . VAL A 1 160 ? 3.687 3.669 -8.398 1.00 84.06 160 VAL A O 1
ATOM 1209 N N . ALA A 1 161 ? 1.764 2.704 -8.978 1.00 87.94 161 ALA A N 1
ATOM 1210 C CA . ALA A 1 161 ? 2.383 1.391 -9.181 1.00 87.94 161 ALA A CA 1
ATOM 1211 C C . ALA A 1 161 ? 3.429 1.417 -10.313 1.00 87.94 161 ALA A C 1
ATOM 1213 O O . ALA A 1 161 ? 4.540 0.902 -10.156 1.00 87.94 161 ALA A O 1
ATOM 1214 N N . LYS A 1 162 ? 3.112 2.084 -11.433 1.00 88.62 162 LYS A N 1
ATOM 1215 C CA . LYS A 1 162 ? 4.041 2.293 -12.550 1.00 88.62 162 LYS A CA 1
ATOM 1216 C C . LYS A 1 162 ? 5.262 3.091 -12.109 1.00 88.62 162 LYS A C 1
ATOM 1218 O O . LYS A 1 162 ? 6.371 2.628 -12.339 1.00 88.62 162 LYS A O 1
ATOM 1223 N N . ALA A 1 163 ? 5.103 4.218 -11.427 1.00 84.50 163 ALA A N 1
ATOM 1224 C CA . ALA A 1 163 ? 6.232 5.014 -10.949 1.00 84.50 163 ALA A CA 1
ATOM 1225 C C . ALA A 1 163 ? 7.166 4.200 -10.027 1.00 84.50 163 ALA A C 1
ATOM 1227 O O . ALA A 1 163 ? 8.383 4.221 -10.209 1.00 84.50 163 ALA A O 1
ATOM 1228 N N . GLY A 1 164 ? 6.620 3.356 -9.143 1.00 84.31 164 GLY A N 1
ATOM 1229 C CA . GLY A 1 164 ? 7.418 2.428 -8.328 1.00 84.31 164 GLY A CA 1
ATOM 1230 C C . GLY A 1 164 ? 8.112 1.317 -9.130 1.00 84.31 164 GLY A C 1
ATOM 1231 O O . GLY A 1 164 ? 9.168 0.809 -8.744 1.00 84.31 164 GLY A O 1
ATOM 1232 N N . TYR A 1 165 ? 7.558 0.924 -10.274 1.00 89.25 165 TYR A N 1
ATOM 1233 C CA . TYR A 1 165 ? 8.234 0.032 -11.212 1.00 89.25 165 TYR A CA 1
ATOM 1234 C C . TYR A 1 165 ? 9.383 0.733 -11.934 1.00 89.25 165 TYR A C 1
ATOM 1236 O O . TYR A 1 165 ? 10.495 0.210 -11.938 1.00 89.25 165 TYR A O 1
ATOM 1244 N N . TRP A 1 166 ? 9.136 1.924 -12.474 1.00 88.25 166 TRP A N 1
ATOM 1245 C CA . TRP A 1 166 ? 10.130 2.755 -13.151 1.00 88.25 166 TRP A CA 1
ATOM 1246 C C . TRP A 1 166 ? 11.320 3.090 -12.251 1.00 88.25 166 TRP A C 1
ATOM 1248 O O . TRP A 1 166 ? 12.463 2.912 -12.665 1.00 88.25 166 TRP A O 1
ATOM 1258 N N . SER A 1 167 ? 11.045 3.458 -10.997 1.00 86.56 167 SER A N 1
ATOM 1259 C CA . SER A 1 167 ? 12.018 3.573 -9.906 1.00 86.56 167 SER A CA 1
ATOM 1260 C C . SER A 1 167 ? 12.987 2.386 -9.861 1.00 86.56 167 SER A C 1
ATOM 1262 O O . SER A 1 167 ? 14.199 2.543 -10.019 1.00 86.56 167 SER A O 1
ATOM 1264 N N . ARG A 1 168 ? 12.444 1.171 -9.710 1.00 87.75 168 ARG A N 1
ATOM 1265 C CA . ARG A 1 168 ? 13.244 -0.048 -9.545 1.00 87.75 168 ARG A CA 1
ATOM 1266 C C . ARG A 1 168 ? 14.005 -0.418 -10.812 1.00 87.75 168 ARG A C 1
ATOM 1268 O O . ARG A 1 168 ? 15.149 -0.849 -10.712 1.00 87.75 168 ARG A O 1
ATOM 1275 N N . GLN A 1 169 ? 13.396 -0.247 -11.986 1.00 90.69 169 GLN A N 1
ATOM 1276 C CA . GLN A 1 169 ? 14.058 -0.507 -13.269 1.00 90.69 169 GLN A CA 1
ATOM 1277 C C . GLN A 1 169 ? 15.232 0.442 -13.496 1.00 90.69 169 GLN A C 1
ATOM 1279 O O . GLN A 1 169 ? 16.313 0.004 -13.884 1.00 90.69 169 GLN A O 1
ATOM 1284 N N . SER A 1 170 ? 15.046 1.719 -13.165 1.00 88.81 170 SER A N 1
ATOM 1285 C CA . SER A 1 170 ? 16.110 2.709 -13.212 1.00 88.81 170 SER A CA 1
ATOM 1286 C C . SER A 1 170 ? 17.276 2.305 -12.311 1.00 88.81 170 SER A C 1
ATOM 1288 O O . SER A 1 170 ? 18.399 2.159 -12.786 1.00 88.81 170 SER A O 1
ATOM 1290 N N . THR A 1 171 ? 17.027 2.026 -11.025 1.00 87.44 171 THR A N 1
ATOM 1291 C CA . THR A 1 171 ? 18.088 1.605 -10.089 1.00 87.44 171 THR A CA 1
ATOM 1292 C C . THR A 1 171 ? 18.766 0.294 -10.506 1.00 87.44 171 THR A C 1
ATOM 1294 O O . THR A 1 171 ? 19.950 0.103 -10.238 1.00 87.44 171 THR A O 1
ATOM 1297 N N . ALA A 1 172 ? 18.049 -0.596 -11.195 1.00 89.38 172 ALA A N 1
ATOM 1298 C CA . ALA A 1 172 ? 18.595 -1.840 -11.731 1.00 89.38 172 ALA A CA 1
ATOM 1299 C C . ALA A 1 172 ? 19.445 -1.657 -13.006 1.00 89.38 172 ALA A C 1
ATOM 1301 O O . ALA A 1 172 ? 20.034 -2.632 -13.474 1.00 89.38 172 ALA A O 1
ATOM 1302 N N . GLY A 1 173 ? 19.519 -0.446 -13.573 1.00 88.62 173 GLY A N 1
ATOM 1303 C CA . GLY A 1 173 ? 20.217 -0.181 -14.833 1.00 88.62 173 GLY A CA 1
ATOM 1304 C C . GLY A 1 173 ? 19.514 -0.794 -16.046 1.00 88.62 173 GLY A C 1
ATOM 1305 O O . GLY A 1 173 ? 20.172 -1.172 -17.016 1.00 88.62 173 GLY A O 1
ATOM 1306 N N . ALA A 1 174 ? 18.190 -0.953 -15.972 1.00 90.75 174 ALA A N 1
ATOM 1307 C CA . ALA A 1 174 ? 17.395 -1.469 -17.074 1.00 90.75 174 ALA A CA 1
ATOM 1308 C C . ALA A 1 174 ? 17.328 -0.471 -18.238 1.00 90.75 174 ALA A C 1
ATOM 1310 O O . ALA A 1 174 ? 17.630 0.714 -18.110 1.00 90.75 174 ALA A O 1
ATOM 1311 N N . GLU A 1 175 ? 16.903 -0.968 -19.392 1.00 90.50 175 GLU A N 1
ATOM 1312 C CA . GLU A 1 175 ? 16.769 -0.171 -20.602 1.00 90.50 175 GLU A CA 1
ATOM 1313 C C . GLU A 1 175 ? 15.470 0.653 -20.601 1.00 90.50 175 GLU A C 1
ATOM 1315 O O . GLU A 1 175 ? 14.417 0.163 -20.178 1.00 90.50 175 GLU A O 1
ATOM 1320 N N . LEU A 1 176 ? 15.535 1.906 -21.062 1.00 90.12 176 LEU A N 1
ATOM 1321 C CA . LEU A 1 176 ? 14.444 2.875 -20.936 1.00 90.12 176 LEU A CA 1
ATOM 1322 C C . LEU A 1 176 ? 13.222 2.520 -21.797 1.00 90.12 176 LEU A C 1
ATOM 1324 O O . LEU A 1 176 ? 12.090 2.537 -21.309 1.00 90.12 176 LEU A O 1
ATOM 1328 N N . LEU A 1 177 ? 13.425 2.183 -23.071 1.00 89.50 177 LEU A N 1
ATOM 1329 C CA . LEU A 1 177 ? 12.343 1.883 -24.012 1.00 89.50 177 LEU A CA 1
ATOM 1330 C C . LEU A 1 177 ? 11.617 0.592 -23.637 1.00 89.50 177 LEU A C 1
ATOM 1332 O O . LEU A 1 177 ? 10.390 0.541 -23.645 1.00 89.50 177 LEU A O 1
ATOM 1336 N N . GLN A 1 178 ? 12.348 -0.440 -23.239 1.00 90.00 178 GLN A N 1
ATOM 1337 C CA . GLN A 1 178 ? 11.822 -1.711 -22.769 1.00 90.00 178 GLN A CA 1
ATOM 1338 C C . GLN A 1 178 ? 11.073 -1.535 -21.452 1.00 90.00 178 GLN A C 1
ATOM 1340 O O . GLN A 1 178 ? 9.992 -2.107 -21.272 1.00 90.00 178 GLN A O 1
ATOM 1345 N N . THR A 1 179 ? 11.602 -0.712 -20.544 1.00 92.31 179 THR A N 1
ATOM 1346 C CA . THR A 1 179 ? 10.897 -0.332 -19.315 1.00 92.31 179 THR A CA 1
ATOM 1347 C C . THR A 1 179 ? 9.569 0.331 -19.658 1.00 92.31 179 THR A C 1
ATOM 1349 O O . THR A 1 179 ? 8.534 -0.109 -19.160 1.00 92.31 179 THR A O 1
ATOM 1352 N N . ARG A 1 180 ? 9.563 1.295 -20.586 1.00 91.38 180 ARG A N 1
ATOM 1353 C CA . ARG A 1 180 ? 8.339 1.941 -21.071 1.00 91.38 180 ARG A CA 1
ATOM 1354 C C . ARG A 1 180 ? 7.352 0.950 -21.679 1.00 91.38 180 ARG A C 1
ATOM 1356 O O . ARG A 1 180 ? 6.189 0.956 -21.292 1.00 91.38 180 ARG A O 1
ATOM 1363 N N . MET A 1 181 ? 7.800 0.085 -22.589 1.00 89.62 181 MET A N 1
ATOM 1364 C CA . MET A 1 181 ? 6.939 -0.895 -23.264 1.00 89.62 181 MET A CA 1
ATOM 1365 C C . MET A 1 181 ? 6.313 -1.905 -22.294 1.00 89.62 181 MET A C 1
ATOM 1367 O O . MET A 1 181 ? 5.218 -2.401 -22.539 1.00 89.62 181 MET A O 1
ATOM 1371 N N . THR A 1 182 ? 6.999 -2.227 -21.196 1.00 91.44 182 THR A N 1
ATOM 1372 C CA . THR A 1 182 ? 6.523 -3.212 -20.209 1.00 91.44 182 THR A CA 1
ATOM 1373 C C . THR A 1 182 ? 5.762 -2.592 -19.041 1.00 91.44 182 THR A C 1
ATOM 1375 O O . THR A 1 182 ? 5.015 -3.303 -18.365 1.00 91.44 182 THR A O 1
ATOM 1378 N N . ALA A 1 183 ? 5.911 -1.289 -18.798 1.00 90.06 183 ALA A N 1
ATOM 1379 C CA . ALA A 1 183 ? 5.344 -0.606 -17.639 1.00 90.06 183 ALA A CA 1
ATOM 1380 C C . ALA A 1 183 ? 3.814 -0.679 -17.567 1.00 90.06 183 ALA A C 1
ATOM 1382 O O . ALA A 1 183 ? 3.264 -0.758 -16.468 1.00 90.06 183 ALA A O 1
ATOM 1383 N N . ASP A 1 184 ? 3.120 -0.706 -18.705 1.00 88.06 184 ASP A N 1
ATOM 1384 C CA . ASP A 1 184 ? 1.655 -0.751 -18.725 1.00 88.06 184 ASP A CA 1
ATOM 1385 C C . ASP A 1 184 ? 1.072 -2.025 -18.111 1.00 88.06 184 ASP A C 1
ATOM 1387 O O . ASP A 1 184 ? -0.029 -1.973 -17.573 1.00 88.06 184 ASP A O 1
ATOM 1391 N N . VAL A 1 185 ? 1.829 -3.127 -18.113 1.00 89.31 185 VAL A N 1
ATOM 1392 C CA . VAL A 1 185 ? 1.413 -4.415 -17.537 1.00 89.31 185 VAL A CA 1
ATOM 1393 C C . VAL A 1 185 ? 2.262 -4.763 -16.315 1.00 89.31 185 VAL A C 1
ATOM 1395 O O . VAL A 1 185 ? 1.751 -4.882 -15.203 1.00 89.31 185 VAL A O 1
ATOM 1398 N N . ALA A 1 186 ? 3.583 -4.872 -16.479 1.00 91.19 186 ALA A N 1
ATOM 1399 C CA . ALA A 1 186 ? 4.489 -5.243 -15.389 1.00 91.19 186 ALA A CA 1
ATOM 1400 C C . ALA A 1 186 ? 4.563 -4.166 -14.293 1.00 91.19 186 ALA A C 1
ATOM 1402 O O . ALA A 1 186 ? 4.767 -4.482 -13.114 1.00 91.19 186 ALA A O 1
ATOM 1403 N N . GLY A 1 187 ? 4.368 -2.899 -14.669 1.00 89.75 187 GLY A N 1
ATOM 1404 C CA . GLY A 1 187 ? 4.350 -1.792 -13.724 1.00 89.75 187 GLY A CA 1
ATOM 1405 C C . GLY A 1 187 ? 3.119 -1.816 -12.831 1.00 89.75 187 GLY A C 1
ATOM 1406 O O . GLY A 1 187 ? 3.248 -1.769 -11.613 1.00 89.75 187 GLY A O 1
ATOM 1407 N N . ILE A 1 188 ? 1.931 -1.999 -13.403 1.00 89.69 188 ILE A N 1
ATOM 1408 C CA . ILE A 1 188 ? 0.701 -2.079 -12.605 1.00 89.69 188 ILE A CA 1
ATOM 1409 C C . ILE A 1 188 ? 0.610 -3.382 -11.797 1.00 89.69 188 ILE A C 1
ATOM 1411 O O . ILE A 1 188 ? 0.110 -3.373 -10.671 1.00 89.69 188 ILE A O 1
ATOM 1415 N N . ASP A 1 189 ? 1.160 -4.488 -12.307 1.00 92.75 189 ASP A N 1
ATOM 1416 C CA . ASP A 1 189 ? 1.207 -5.779 -11.608 1.00 92.75 189 ASP A CA 1
ATOM 1417 C C . ASP A 1 189 ? 2.160 -5.775 -10.404 1.00 92.75 189 ASP A C 1
ATOM 1419 O O . ASP A 1 189 ? 2.020 -6.616 -9.513 1.00 92.75 189 ASP A O 1
ATOM 1423 N N . THR A 1 190 ? 3.100 -4.828 -10.343 1.00 90.19 190 THR A N 1
ATOM 1424 C CA . THR A 1 190 ? 3.984 -4.644 -9.184 1.00 90.19 190 THR A CA 1
ATOM 1425 C C . THR A 1 190 ? 3.221 -4.213 -7.937 1.00 90.19 190 THR A C 1
ATOM 1427 O O . THR A 1 190 ? 3.639 -4.563 -6.833 1.00 90.19 190 THR A O 1
ATOM 1430 N N . GLY A 1 191 ? 2.123 -3.475 -8.099 1.00 89.75 191 GLY A N 1
ATOM 1431 C CA . GLY A 1 191 ? 1.428 -2.849 -6.983 1.00 89.75 191 GLY A CA 1
ATOM 1432 C C . GLY A 1 191 ? 2.162 -1.635 -6.416 1.00 89.75 191 GLY A C 1
ATOM 1433 O O . GLY A 1 191 ? 3.169 -1.170 -6.947 1.00 89.75 191 GLY A O 1
ATOM 1434 N N . VAL A 1 192 ? 1.627 -1.112 -5.321 1.00 88.12 192 VAL A N 1
ATOM 1435 C CA . VAL A 1 192 ? 2.121 0.084 -4.635 1.00 88.12 192 VAL A CA 1
ATOM 1436 C C . VAL A 1 192 ? 2.813 -0.326 -3.344 1.00 88.12 192 VAL A C 1
ATOM 1438 O O . VAL A 1 192 ? 2.283 -1.152 -2.602 1.00 88.12 192 VAL A O 1
ATOM 1441 N N . ILE A 1 193 ? 3.978 0.261 -3.059 1.00 86.06 193 ILE A N 1
ATOM 1442 C CA . ILE A 1 193 ? 4.616 0.131 -1.744 1.00 86.06 193 ILE A CA 1
ATOM 1443 C C . ILE A 1 193 ? 3.727 0.821 -0.710 1.00 86.06 193 ILE A C 1
ATOM 1445 O O . ILE A 1 193 ? 3.490 2.030 -0.786 1.00 86.06 193 ILE A O 1
ATOM 1449 N N . TRP A 1 194 ? 3.194 0.029 0.216 1.00 88.12 194 TRP A N 1
ATOM 1450 C CA . TRP A 1 194 ? 2.125 0.447 1.112 1.00 88.12 194 TRP A CA 1
ATOM 1451 C C . TRP A 1 194 ? 2.625 0.789 2.521 1.00 88.12 194 TRP A C 1
ATOM 1453 O O . TRP A 1 194 ? 3.827 0.912 2.750 1.00 88.12 194 TRP A O 1
ATOM 1463 N N . VAL A 1 195 ? 1.702 0.984 3.470 1.00 85.69 195 VAL A N 1
ATOM 1464 C CA . VAL A 1 195 ? 1.994 1.467 4.837 1.00 85.69 195 VAL A CA 1
ATOM 1465 C C . VAL A 1 195 ? 2.990 0.603 5.614 1.00 85.69 195 VAL A C 1
ATOM 1467 O O . VAL A 1 195 ? 3.685 1.107 6.490 1.00 85.69 195 VAL A O 1
ATOM 1470 N N . ASP A 1 196 ? 3.056 -0.691 5.308 1.00 80.06 196 ASP A N 1
ATOM 1471 C CA . ASP A 1 196 ? 3.935 -1.677 5.940 1.00 80.06 196 ASP A CA 1
ATOM 1472 C C . ASP A 1 196 ? 5.259 -1.874 5.177 1.00 80.06 196 ASP A C 1
ATOM 1474 O O . ASP A 1 196 ? 6.071 -2.720 5.551 1.00 80.06 196 ASP A O 1
ATOM 1478 N N . GLY A 1 197 ? 5.482 -1.107 4.104 1.00 81.81 197 GLY A N 1
ATOM 1479 C CA . GLY A 1 197 ? 6.631 -1.238 3.209 1.00 81.81 197 GLY A CA 1
ATOM 1480 C C . GLY A 1 197 ? 6.531 -2.408 2.226 1.00 81.81 197 GLY A C 1
ATOM 1481 O O . GLY A 1 197 ? 7.415 -2.574 1.388 1.00 81.81 197 GLY A O 1
ATOM 1482 N N . ALA A 1 198 ? 5.468 -3.216 2.282 1.00 86.00 198 ALA A N 1
ATOM 1483 C CA . ALA A 1 198 ? 5.247 -4.304 1.339 1.00 86.00 198 ALA A CA 1
ATOM 1484 C C . ALA A 1 198 ? 4.434 -3.821 0.123 1.00 86.00 198 ALA A C 1
ATOM 1486 O O . ALA A 1 198 ? 3.616 -2.904 0.237 1.00 86.00 198 ALA A O 1
ATOM 1487 N N . PRO A 1 199 ? 4.612 -4.440 -1.058 1.00 89.00 199 PRO A N 1
ATOM 1488 C CA . PRO A 1 199 ? 3.777 -4.134 -2.208 1.00 89.00 199 PRO A CA 1
ATOM 1489 C C . PRO A 1 199 ? 2.345 -4.667 -2.013 1.00 89.00 199 PRO A C 1
ATOM 1491 O O . PRO A 1 199 ? 2.132 -5.807 -1.576 1.00 89.00 199 PRO A O 1
ATOM 1494 N N . ARG A 1 200 ? 1.355 -3.835 -2.351 1.00 92.00 200 ARG A N 1
ATOM 1495 C CA . ARG A 1 200 ? -0.085 -4.131 -2.286 1.00 92.00 200 ARG A CA 1
ATOM 1496 C C . ARG A 1 200 ? -0.792 -3.756 -3.585 1.00 92.00 200 ARG A C 1
ATOM 1498 O O . ARG A 1 200 ? -0.365 -2.874 -4.324 1.00 92.00 200 ARG A O 1
ATOM 1505 N N . GLY A 1 201 ? -1.916 -4.413 -3.854 1.00 91.56 201 GLY A N 1
ATOM 1506 C CA . GLY A 1 201 ? -2.783 -4.125 -4.999 1.00 91.56 201 GLY A CA 1
ATOM 1507 C C . GLY A 1 201 ? -2.313 -4.703 -6.339 1.00 91.56 201 GLY A C 1
ATOM 1508 O O . GLY A 1 201 ? -3.121 -4.784 -7.263 1.00 91.56 201 GLY A O 1
ATOM 1509 N N . GLY A 1 202 ? -1.061 -5.152 -6.444 1.00 93.06 202 GLY A N 1
ATOM 1510 C CA . GLY A 1 202 ? -0.520 -5.807 -7.631 1.00 93.06 202 GLY A CA 1
ATOM 1511 C C . GLY A 1 202 ? -0.986 -7.255 -7.810 1.00 93.06 202 GLY A C 1
ATOM 1512 O O . GLY A 1 202 ? -1.807 -7.796 -7.058 1.00 93.06 202 GLY A O 1
ATOM 1513 N N . ARG A 1 203 ? -0.436 -7.931 -8.820 1.00 93.31 203 ARG A N 1
ATOM 1514 C CA . ARG A 1 203 ? -0.812 -9.306 -9.166 1.00 93.31 203 ARG A CA 1
ATOM 1515 C C . ARG A 1 203 ? -0.376 -10.282 -8.073 1.00 93.31 203 ARG A C 1
ATOM 1517 O O . ARG A 1 203 ? 0.799 -10.367 -7.732 1.00 93.31 203 ARG A O 1
ATOM 1524 N N . GLY A 1 204 ? -1.331 -11.050 -7.547 1.00 91.25 204 GLY A N 1
ATOM 1525 C CA . GLY A 1 204 ? -1.085 -12.015 -6.467 1.00 91.25 204 GLY A CA 1
ATOM 1526 C C . GLY A 1 204 ? -0.857 -11.378 -5.091 1.00 91.25 204 GLY A C 1
ATOM 1527 O O . GLY A 1 204 ? -0.490 -12.083 -4.155 1.00 91.25 204 GLY A O 1
ATOM 1528 N N . GLN A 1 205 ? -1.078 -10.069 -4.954 1.00 93.12 205 GLN A N 1
ATOM 1529 C CA . GLN A 1 205 ? -0.922 -9.344 -3.697 1.00 93.12 205 GLN A CA 1
ATOM 1530 C C . GLN A 1 205 ? -2.275 -9.137 -3.011 1.00 93.12 205 GLN A C 1
ATOM 1532 O O . GLN A 1 205 ? -3.337 -9.150 -3.644 1.00 93.12 205 GLN A O 1
ATOM 1537 N N . ALA A 1 206 ? -2.237 -8.916 -1.696 1.00 92.88 206 ALA A N 1
ATOM 1538 C CA . ALA A 1 206 ? -3.402 -8.415 -0.976 1.00 92.88 206 ALA A CA 1
ATOM 1539 C C . ALA A 1 206 ? -3.830 -7.056 -1.566 1.00 92.88 206 ALA A C 1
ATOM 1541 O O . ALA A 1 206 ? -2.961 -6.290 -2.000 1.00 92.88 206 ALA A O 1
ATOM 1542 N N . PRO A 1 207 ? -5.141 -6.757 -1.628 1.00 93.50 207 PRO A N 1
ATOM 1543 C CA . PRO A 1 207 ? -5.596 -5.441 -2.056 1.00 93.50 207 PRO A CA 1
ATOM 1544 C C . PRO A 1 207 ? -5.078 -4.355 -1.107 1.00 93.50 207 PRO A C 1
ATOM 1546 O O . PRO A 1 207 ? -4.757 -4.630 0.045 1.00 93.50 207 PRO A O 1
ATOM 1549 N N . ILE A 1 208 ? -5.033 -3.127 -1.605 1.00 91.88 208 ILE A N 1
ATOM 1550 C CA . ILE A 1 208 ? -4.826 -1.928 -0.795 1.00 91.88 208 ILE A CA 1
ATOM 1551 C C . ILE A 1 208 ? -6.129 -1.672 -0.038 1.00 91.88 208 ILE A C 1
ATOM 1553 O O . ILE A 1 208 ? -7.130 -1.355 -0.681 1.00 91.88 208 ILE A O 1
ATOM 1557 N N . GLU A 1 209 ? -6.150 -1.839 1.284 1.00 93.38 209 GLU A N 1
ATOM 1558 C CA . GLU A 1 209 ? -7.319 -1.527 2.116 1.00 93.38 209 GLU A CA 1
ATOM 1559 C C . GLU A 1 209 ? -7.141 -0.119 2.684 1.00 93.38 209 GLU A C 1
ATOM 1561 O O . GLU A 1 209 ? -6.387 0.084 3.636 1.00 93.38 209 GLU A O 1
ATOM 1566 N N . ILE A 1 210 ? -7.782 0.879 2.062 1.00 90.31 210 ILE A N 1
ATOM 1567 C CA . ILE A 1 210 ? -7.531 2.288 2.390 1.00 90.31 210 ILE A CA 1
ATOM 1568 C C . ILE A 1 210 ? -7.840 2.557 3.859 1.00 90.31 210 ILE A C 1
ATOM 1570 O O . ILE A 1 210 ? -7.015 3.150 4.548 1.00 90.31 210 ILE A O 1
ATOM 1574 N N . VAL A 1 211 ? -9.006 2.137 4.345 1.00 92.44 211 VAL A N 1
ATOM 1575 C CA . VAL A 1 211 ? -9.427 2.440 5.718 1.00 92.44 211 VAL A CA 1
ATOM 1576 C C . VAL A 1 211 ? -8.745 1.486 6.691 1.00 92.44 211 VAL A C 1
ATOM 1578 O O . VAL A 1 211 ? -8.147 1.924 7.669 1.00 92.44 211 VAL A O 1
ATOM 1581 N N . GLY A 1 212 ? -8.772 0.188 6.403 1.00 93.62 212 GLY A N 1
ATOM 1582 C CA . GLY A 1 212 ? -8.236 -0.850 7.271 1.00 93.62 212 GLY A CA 1
ATOM 1583 C C . GLY A 1 212 ? -6.739 -0.729 7.528 1.00 93.62 212 GLY A C 1
ATOM 1584 O O . GLY A 1 212 ? -6.311 -0.796 8.680 1.00 93.62 212 GLY A O 1
ATOM 1585 N N . ASP A 1 213 ? -5.931 -0.540 6.487 1.00 92.56 213 ASP A N 1
ATOM 1586 C CA . ASP A 1 213 ? -4.476 -0.509 6.645 1.00 92.56 213 ASP A CA 1
ATOM 1587 C C . ASP A 1 213 ? -3.998 0.812 7.253 1.00 92.56 213 ASP A C 1
ATOM 1589 O O . ASP A 1 213 ? -3.125 0.808 8.123 1.00 92.56 213 ASP A O 1
ATOM 1593 N N . THR A 1 214 ? -4.598 1.945 6.865 1.00 90.38 214 THR A N 1
ATOM 1594 C CA . THR A 1 214 ? -4.260 3.246 7.470 1.00 90.38 214 THR A CA 1
ATOM 1595 C C . THR A 1 214 ? -4.701 3.326 8.929 1.00 90.38 214 THR A C 1
ATOM 1597 O O . THR A 1 214 ? -3.973 3.892 9.742 1.00 90.38 214 THR A O 1
ATOM 1600 N N . ALA A 1 215 ? -5.820 2.694 9.301 1.00 92.19 215 ALA A N 1
ATOM 1601 C CA . ALA A 1 215 ? -6.255 2.585 10.691 1.00 92.19 215 ALA A CA 1
ATOM 1602 C C . ALA A 1 215 ? -5.262 1.791 11.545 1.00 92.19 215 ALA A C 1
ATOM 1604 O O . ALA A 1 215 ? -4.876 2.258 12.617 1.00 92.19 215 ALA A O 1
ATOM 1605 N N . LYS A 1 216 ? -4.797 0.627 11.066 1.00 92.44 216 LYS A N 1
ATOM 1606 C CA . LYS A 1 216 ? -3.767 -0.170 11.762 1.00 92.44 216 LYS A CA 1
ATOM 1607 C C . LYS A 1 216 ? -2.472 0.619 11.909 1.00 92.44 216 LYS A C 1
ATOM 1609 O O . LYS A 1 216 ? -1.925 0.714 13.005 1.00 92.44 216 LYS A O 1
ATOM 1614 N N . ALA A 1 217 ? -2.013 1.229 10.817 1.00 89.81 217 ALA A N 1
ATOM 1615 C CA . ALA A 1 217 ? -0.800 2.030 10.814 1.00 89.81 217 ALA A CA 1
ATOM 1616 C C . ALA A 1 217 ? -0.906 3.221 11.779 1.00 89.81 217 ALA A C 1
ATOM 1618 O O . ALA A 1 217 ? 0.015 3.458 12.557 1.00 89.81 217 ALA A O 1
ATOM 1619 N N . GLY A 1 218 ? -2.041 3.924 11.787 1.00 86.12 218 GLY A N 1
ATOM 1620 C CA . GLY A 1 218 ? -2.326 5.023 12.707 1.00 86.12 218 GLY A CA 1
ATOM 1621 C C . GLY A 1 218 ? -2.351 4.576 14.168 1.00 86.12 218 GLY A C 1
ATOM 1622 O O . GLY A 1 218 ? -1.662 5.173 14.992 1.00 86.12 218 GLY A O 1
ATOM 1623 N N . TYR A 1 219 ? -3.060 3.486 14.481 1.00 87.44 219 TYR A N 1
ATOM 1624 C CA . TYR A 1 219 ? -3.078 2.880 15.818 1.00 87.44 219 TYR A CA 1
ATOM 1625 C C . TYR A 1 219 ? -1.655 2.584 16.309 1.00 87.44 219 TYR A C 1
ATOM 1627 O O . TYR A 1 219 ? -1.264 2.977 17.409 1.00 87.44 219 TYR A O 1
ATOM 1635 N N . ASN A 1 220 ? -0.838 1.968 15.456 1.00 87.94 220 ASN A N 1
ATOM 1636 C CA . ASN A 1 220 ? 0.549 1.659 15.777 1.00 87.94 220 ASN A CA 1
ATOM 1637 C C . ASN A 1 220 ? 1.410 2.917 15.953 1.00 87.94 220 ASN A C 1
ATOM 1639 O O . ASN A 1 220 ? 2.186 2.989 16.905 1.00 87.94 220 ASN A O 1
ATOM 1643 N N . GLN A 1 221 ? 1.251 3.934 15.103 1.00 85.62 221 GLN A N 1
ATOM 1644 C CA . GLN A 1 221 ? 2.011 5.185 15.207 1.00 85.62 221 GLN A CA 1
ATOM 1645 C C . GLN A 1 221 ? 1.696 5.968 16.485 1.00 85.62 221 GLN A C 1
ATOM 1647 O O . GLN A 1 221 ? 2.613 6.468 17.148 1.00 85.62 221 GLN A O 1
ATOM 1652 N N . LEU A 1 222 ? 0.424 6.022 16.895 1.00 81.81 222 LEU A N 1
ATOM 1653 C CA . LEU A 1 222 ? 0.021 6.632 18.169 1.00 81.81 222 LEU A CA 1
ATOM 1654 C C . LEU A 1 222 ? 0.777 5.992 19.349 1.00 81.81 222 LEU A C 1
ATOM 1656 O O . LEU A 1 222 ? 1.222 6.684 20.274 1.00 81.81 222 LEU A O 1
ATOM 1660 N N . LEU A 1 223 ? 1.030 4.686 19.246 1.00 83.50 223 LEU A N 1
ATOM 1661 C CA . LEU A 1 223 ? 1.671 3.851 20.260 1.00 83.50 223 LEU A CA 1
ATOM 1662 C C . LEU A 1 223 ? 3.177 3.625 20.020 1.00 83.50 223 LEU A C 1
ATOM 1664 O O . LEU A 1 223 ? 3.797 2.844 20.737 1.00 83.50 223 LEU A O 1
ATOM 1668 N N . LYS A 1 224 ? 3.793 4.348 19.069 1.00 82.44 224 LYS A N 1
ATOM 1669 C CA . LYS A 1 224 ? 5.227 4.260 18.703 1.00 82.44 224 LYS A CA 1
ATOM 1670 C C . LYS A 1 224 ? 5.679 2.869 18.241 1.00 82.44 224 LYS A C 1
ATOM 1672 O O . LYS A 1 224 ? 6.801 2.444 18.521 1.00 82.44 224 LYS A O 1
ATOM 1677 N N . ARG A 1 225 ? 4.808 2.158 17.539 1.00 85.06 225 ARG A N 1
ATOM 1678 C CA . ARG A 1 225 ? 5.069 0.830 16.981 1.00 85.06 225 ARG A CA 1
ATOM 1679 C C . ARG A 1 225 ? 5.287 0.912 15.480 1.00 85.06 225 ARG A C 1
ATOM 1681 O O . ARG A 1 225 ? 4.982 1.917 14.840 1.00 85.06 225 ARG A O 1
ATOM 1688 N N . ASN A 1 226 ? 5.821 -0.166 14.917 1.00 86.81 226 ASN A N 1
ATOM 1689 C CA . ASN A 1 226 ? 5.914 -0.302 13.470 1.00 86.81 226 ASN A CA 1
ATOM 1690 C C . ASN A 1 226 ? 4.492 -0.257 12.862 1.00 86.81 226 ASN A C 1
ATOM 1692 O O . ASN A 1 226 ? 3.616 -0.948 13.382 1.00 86.81 226 ASN A O 1
ATOM 1696 N N . PRO A 1 227 ? 4.248 0.507 11.778 1.00 86.81 227 PRO A N 1
ATOM 1697 C CA . PRO A 1 227 ? 2.953 0.557 11.095 1.00 86.81 227 PRO A CA 1
ATOM 1698 C C . PRO A 1 227 ? 2.317 -0.806 10.805 1.00 86.81 227 PRO A C 1
ATOM 1700 O O . PRO A 1 227 ? 1.103 -0.943 10.933 1.00 86.81 227 PRO A O 1
ATOM 1703 N N . GLY A 1 228 ? 3.128 -1.807 10.451 1.00 85.81 228 GLY A N 1
ATOM 1704 C CA . GLY A 1 228 ? 2.676 -3.159 10.116 1.00 85.81 228 GLY A CA 1
ATOM 1705 C C . GLY A 1 228 ? 2.542 -4.116 11.305 1.00 85.81 228 GLY A C 1
ATOM 1706 O O . GLY A 1 228 ? 2.325 -5.306 11.092 1.00 85.81 228 GLY A O 1
ATOM 1707 N N . ASP A 1 229 ? 2.708 -3.650 12.545 1.00 88.38 229 ASP A N 1
ATOM 1708 C CA . ASP A 1 229 ? 2.598 -4.506 13.728 1.00 88.38 229 ASP A CA 1
ATOM 1709 C C . ASP A 1 229 ? 1.139 -4.936 13.965 1.00 88.38 229 ASP A C 1
ATOM 1711 O O . ASP A 1 229 ? 0.217 -4.125 13.935 1.00 88.38 229 ASP A O 1
ATOM 1715 N N . THR A 1 230 ? 0.912 -6.228 14.191 1.00 88.56 230 THR A N 1
ATOM 1716 C CA . THR A 1 230 ? -0.427 -6.800 14.411 1.00 88.56 230 THR A CA 1
ATOM 1717 C C . THR A 1 230 ? -0.621 -7.328 15.828 1.00 88.56 230 THR A C 1
ATOM 1719 O O . THR A 1 230 ? -1.642 -7.946 16.115 1.00 88.56 230 THR A O 1
ATOM 1722 N N . THR A 1 231 ? 0.367 -7.166 16.710 1.00 88.62 231 THR A N 1
ATOM 1723 C CA . THR A 1 231 ? 0.306 -7.751 18.054 1.00 88.62 231 THR A CA 1
ATOM 1724 C C . THR A 1 231 ? -0.620 -6.952 18.982 1.00 88.62 231 THR A C 1
ATOM 1726 O O . THR A 1 231 ? -0.750 -5.730 18.857 1.00 88.62 231 THR A O 1
ATOM 1729 N N . SER A 1 232 ? -1.292 -7.649 19.902 1.00 84.12 232 SER A N 1
ATOM 1730 C CA . SER A 1 232 ? -2.147 -7.027 20.920 1.00 84.12 232 SER A CA 1
ATOM 1731 C C . SER A 1 232 ? -1.313 -6.302 21.981 1.00 84.12 232 SER A C 1
ATOM 1733 O O . SER A 1 232 ? -0.182 -6.702 22.265 1.00 84.12 232 SER A O 1
ATOM 1735 N N . LEU A 1 233 ? -1.877 -5.244 22.570 1.00 79.56 233 LEU A N 1
ATOM 1736 C CA . LEU A 1 233 ? -1.263 -4.473 23.657 1.00 79.56 233 LEU A CA 1
ATOM 1737 C C . LEU A 1 233 ? -1.963 -4.640 25.005 1.00 79.56 233 LEU A C 1
ATOM 1739 O O . LEU A 1 233 ? -1.688 -3.870 25.932 1.00 79.56 233 LEU A O 1
ATOM 1743 N N . VAL A 1 234 ? -2.824 -5.649 25.145 1.00 74.81 234 VAL A N 1
ATOM 1744 C CA . VAL A 1 234 ? -3.458 -5.977 26.426 1.00 74.81 234 VAL A CA 1
ATOM 1745 C C . VAL A 1 234 ? -2.373 -6.151 27.497 1.00 74.81 234 VAL A C 1
ATOM 1747 O O . VAL A 1 234 ? -1.461 -6.966 27.366 1.00 74.81 234 VAL A O 1
ATOM 1750 N N . GLY A 1 235 ? -2.430 -5.318 28.540 1.00 68.12 235 GLY A N 1
ATOM 1751 C CA . GLY A 1 235 ? -1.458 -5.292 29.642 1.00 68.12 235 GLY A CA 1
ATOM 1752 C C . GLY A 1 235 ? -0.146 -4.532 29.380 1.00 68.12 235 GLY A C 1
ATOM 1753 O O . GLY A 1 235 ? 0.598 -4.283 30.325 1.00 68.12 235 GLY A O 1
ATOM 1754 N N . ALA A 1 236 ? 0.134 -4.114 28.142 1.00 73.12 236 ALA A N 1
ATOM 1755 C CA . ALA A 1 236 ? 1.334 -3.353 27.767 1.00 73.12 236 ALA A CA 1
ATOM 1756 C C . ALA A 1 236 ? 1.046 -1.880 27.425 1.00 73.12 236 ALA A C 1
ATOM 1758 O O . ALA A 1 236 ? 1.977 -1.094 27.252 1.00 73.12 236 ALA A O 1
ATOM 1759 N N . CYS A 1 237 ? -0.229 -1.485 27.339 1.00 71.75 237 CYS A N 1
ATOM 1760 C CA . CYS A 1 237 ? -0.610 -0.175 26.812 1.00 71.75 237 CYS A CA 1
ATOM 1761 C C . CYS A 1 237 ? -0.597 0.994 27.819 1.00 71.75 237 CYS A C 1
ATOM 1763 O O . CYS A 1 237 ? -1.000 2.107 27.489 1.00 71.75 237 CYS A O 1
ATOM 1765 N N . GLY A 1 238 ? -0.124 0.772 29.050 1.00 68.81 238 GLY A N 1
ATOM 1766 C CA . GLY A 1 238 ? 0.147 1.852 30.009 1.00 68.81 238 GLY A CA 1
ATOM 1767 C C . GLY A 1 238 ? -1.049 2.755 30.354 1.00 68.81 238 GLY A C 1
ATOM 1768 O O . GLY A 1 238 ? -0.823 3.912 30.697 1.00 68.81 238 GLY A O 1
ATOM 1769 N N . GLY A 1 239 ? -2.287 2.255 30.241 1.00 68.81 239 GLY A N 1
ATOM 1770 C CA . GLY A 1 239 ? -3.516 3.017 30.515 1.00 68.81 239 GLY A CA 1
ATOM 1771 C C . GLY A 1 239 ? -3.903 4.024 29.426 1.00 68.81 239 GLY A C 1
ATOM 1772 O O . GLY A 1 239 ? -4.554 5.022 29.717 1.00 68.81 239 GLY A O 1
ATOM 1773 N N . ALA A 1 240 ? -3.452 3.838 28.180 1.00 73.62 240 ALA A N 1
ATOM 1774 C CA . ALA A 1 240 ? -3.929 4.663 27.074 1.00 73.62 240 ALA A CA 1
ATOM 1775 C C . ALA A 1 240 ? -5.387 4.287 26.720 1.00 73.62 240 ALA A C 1
ATOM 1777 O O . ALA A 1 240 ? -5.616 3.123 26.378 1.00 73.62 240 ALA A O 1
ATOM 1778 N N . PRO A 1 241 ? -6.336 5.247 26.674 1.00 75.62 241 PRO A N 1
ATOM 1779 C CA . PRO A 1 241 ? -7.753 4.961 26.399 1.00 75.62 241 PRO A CA 1
ATOM 1780 C C . PRO A 1 241 ? -7.999 4.221 25.076 1.00 75.62 241 PRO A C 1
ATOM 1782 O O . PRO A 1 241 ? -8.905 3.406 24.952 1.00 75.62 241 PRO A O 1
ATOM 1785 N N . LEU A 1 242 ? -7.139 4.450 24.076 1.00 79.88 242 LEU A N 1
ATOM 1786 C CA . LEU A 1 242 ? -7.204 3.759 22.784 1.00 79.88 242 LEU A CA 1
ATOM 1787 C C . LEU A 1 242 ? -7.091 2.230 22.925 1.00 79.88 242 LEU A C 1
ATOM 1789 O O . LEU A 1 242 ? -7.698 1.494 22.156 1.00 79.88 242 LEU A O 1
ATOM 1793 N N . CYS A 1 243 ? -6.311 1.758 23.894 1.00 78.81 243 CYS A N 1
ATOM 1794 C CA . CYS A 1 243 ? -6.124 0.334 24.147 1.00 78.81 243 CYS A CA 1
ATOM 1795 C C . CYS A 1 243 ? -7.136 -0.256 25.119 1.00 78.81 243 CYS A C 1
ATOM 1797 O O . CYS A 1 243 ? -7.261 -1.472 25.170 1.00 78.81 243 CYS A O 1
ATOM 1799 N N . GLU A 1 244 ? -7.810 0.584 25.902 1.00 80.38 244 GLU A N 1
ATOM 1800 C CA . GLU A 1 244 ? -8.945 0.155 26.722 1.00 80.38 244 GLU A CA 1
ATOM 1801 C C . GLU A 1 244 ? -10.136 -0.175 25.820 1.00 80.38 244 GLU A C 1
ATOM 1803 O O . GLU A 1 244 ? -10.813 -1.172 26.037 1.00 80.38 244 GLU A O 1
ATOM 1808 N N . GLN A 1 245 ? -10.322 0.602 24.747 1.00 84.69 245 GLN A N 1
ATOM 1809 C CA . GLN A 1 245 ? -11.379 0.356 23.769 1.00 84.69 245 GLN A CA 1
ATOM 1810 C C . GLN A 1 245 ? -11.023 -0.730 22.738 1.00 84.69 245 GLN A C 1
ATOM 1812 O O . GLN A 1 245 ? -11.896 -1.483 22.301 1.00 84.69 245 GLN A O 1
ATOM 1817 N N . TRP A 1 246 ? -9.762 -0.800 22.293 1.00 90.19 246 TRP A N 1
ATOM 1818 C CA . TRP A 1 246 ? -9.327 -1.758 21.271 1.00 90.19 246 TRP A CA 1
ATOM 1819 C C . TRP A 1 246 ? -8.009 -2.438 21.643 1.00 90.19 246 TRP A C 1
ATOM 1821 O O . TRP A 1 246 ? -6.936 -1.832 21.588 1.00 90.19 246 TRP A O 1
ATOM 1831 N N . ASP A 1 247 ? -8.092 -3.742 21.904 1.00 88.06 247 ASP A N 1
ATOM 1832 C CA . ASP A 1 247 ? -6.977 -4.600 22.329 1.00 88.06 247 ASP A CA 1
ATOM 1833 C C . ASP A 1 247 ? -5.814 -4.684 21.330 1.00 88.06 247 ASP A C 1
ATOM 1835 O O . ASP A 1 247 ? -4.666 -4.959 21.704 1.00 88.06 247 ASP A O 1
ATOM 1839 N N . ASP A 1 248 ? -6.113 -4.538 20.041 1.00 90.38 248 ASP A N 1
ATOM 1840 C CA . ASP A 1 248 ? -5.169 -4.725 18.950 1.00 90.38 248 ASP A CA 1
ATOM 1841 C C . ASP A 1 248 ? -5.541 -3.854 17.727 1.00 90.38 248 ASP A C 1
ATOM 1843 O O . ASP A 1 248 ? -6.701 -3.446 17.565 1.00 90.38 2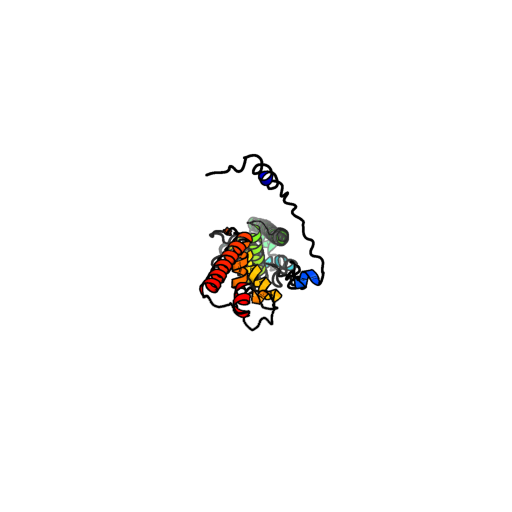48 ASP A O 1
ATOM 1847 N N . PRO A 1 249 ? -4.577 -3.561 16.833 1.00 92.19 249 PRO A N 1
ATOM 1848 C CA . PRO A 1 249 ? -4.822 -2.705 15.670 1.00 92.19 249 PRO A CA 1
ATOM 1849 C C . PRO A 1 249 ? -5.864 -3.276 14.694 1.00 92.19 249 PRO A C 1
ATOM 1851 O O . PRO A 1 249 ? -6.527 -2.518 13.984 1.00 92.19 249 PRO A O 1
ATOM 1854 N N . GLN A 1 250 ? -6.045 -4.599 14.640 1.00 93.62 250 GLN A N 1
ATOM 1855 C CA . GLN A 1 250 ? -7.038 -5.247 13.783 1.00 93.62 250 GLN A CA 1
ATOM 1856 C C . GLN A 1 250 ? -8.461 -5.073 14.337 1.00 93.62 250 GLN A C 1
ATOM 1858 O O . GLN A 1 250 ? -9.405 -4.959 13.551 1.00 93.62 250 GLN A O 1
ATOM 1863 N N . ALA A 1 251 ? -8.646 -5.047 15.658 1.00 93.00 251 ALA A N 1
ATOM 1864 C CA . ALA A 1 251 ? -9.917 -4.720 16.299 1.00 93.00 251 ALA A CA 1
ATOM 1865 C C . ALA A 1 251 ? -10.337 -3.278 15.983 1.00 93.00 251 ALA A C 1
ATOM 1867 O O . ALA A 1 251 ? -11.449 -3.064 15.496 1.00 93.00 251 ALA A O 1
ATOM 1868 N N . PHE A 1 252 ? -9.416 -2.323 16.139 1.00 92.81 252 PHE A N 1
ATOM 1869 C CA . PHE A 1 252 ? -9.649 -0.921 15.785 1.00 92.81 252 PHE A CA 1
ATOM 1870 C C . PHE A 1 252 ? -10.013 -0.748 14.303 1.00 92.81 252 PHE A C 1
ATOM 1872 O O . PHE A 1 252 ? -11.022 -0.128 13.965 1.00 92.81 252 PHE A O 1
ATOM 1879 N N . ALA A 1 253 ? -9.241 -1.362 13.402 1.00 95.06 253 ALA A N 1
ATOM 1880 C CA . ALA A 1 253 ? -9.497 -1.281 11.968 1.00 95.06 253 ALA A CA 1
ATOM 1881 C C . ALA A 1 253 ? -10.851 -1.881 11.562 1.00 95.06 253 ALA A C 1
ATOM 1883 O O . ALA A 1 253 ? -11.549 -1.309 10.728 1.00 95.06 253 ALA A O 1
ATOM 1884 N N . ARG A 1 254 ? -11.258 -3.011 12.160 1.00 94.94 254 ARG A N 1
ATOM 1885 C CA . ARG A 1 254 ? -12.577 -3.614 11.894 1.00 94.94 254 ARG A CA 1
ATOM 1886 C C . ARG A 1 254 ? -13.715 -2.689 12.305 1.00 94.94 254 ARG A C 1
ATOM 1888 O O . ARG A 1 254 ? -14.624 -2.487 11.504 1.00 94.94 254 ARG A O 1
ATOM 1895 N N . TRP A 1 255 ? -13.634 -2.111 13.502 1.00 93.88 255 TRP A N 1
ATOM 1896 C CA . TRP A 1 255 ? -14.628 -1.150 13.976 1.00 93.88 255 TRP A CA 1
ATOM 1897 C C . TRP A 1 255 ? -14.725 0.054 13.030 1.00 93.88 255 TRP A C 1
ATOM 1899 O O . TRP A 1 255 ? -15.817 0.422 12.596 1.00 93.88 255 TRP A O 1
ATOM 1909 N N . LEU A 1 256 ? -13.583 0.608 12.606 1.00 93.94 256 LEU A N 1
ATOM 1910 C CA . LEU A 1 256 ? -13.571 1.752 11.695 1.00 93.94 256 LEU A CA 1
ATOM 1911 C C . LEU A 1 256 ? -14.166 1.412 10.319 1.00 93.94 256 LEU A C 1
ATOM 1913 O O . LEU A 1 256 ? -14.938 2.201 9.778 1.00 93.94 256 LEU A O 1
ATOM 1917 N N . ILE A 1 257 ? -13.871 0.225 9.779 1.00 95.12 257 ILE A N 1
ATOM 1918 C CA . ILE A 1 257 ? -14.465 -0.271 8.527 1.00 95.12 257 ILE A CA 1
ATOM 1919 C C . ILE A 1 257 ? -15.986 -0.420 8.649 1.00 95.12 257 ILE A C 1
ATOM 1921 O O . ILE A 1 257 ? -16.711 -0.170 7.689 1.00 95.12 257 ILE A O 1
ATOM 1925 N N . GLU A 1 258 ? -16.503 -0.846 9.799 1.00 93.12 258 GLU A N 1
ATOM 1926 C CA . GLU A 1 258 ? -17.950 -0.948 10.006 1.00 93.12 258 GLU A CA 1
ATOM 1927 C C . GLU A 1 258 ? -18.622 0.420 10.092 1.00 93.12 258 GLU A C 1
ATOM 1929 O O . GLU A 1 258 ? -19.738 0.574 9.603 1.00 93.12 258 GLU A O 1
ATOM 1934 N N . VAL A 1 259 ? -17.953 1.420 10.665 1.00 91.19 259 VAL A N 1
ATOM 1935 C CA . VAL A 1 259 ? -18.486 2.783 10.782 1.00 91.19 259 VAL A CA 1
ATOM 1936 C C . VAL A 1 259 ? -18.401 3.532 9.452 1.00 91.19 259 VAL A C 1
ATOM 1938 O O . VAL A 1 259 ? -19.414 4.026 8.959 1.00 91.19 259 VAL A O 1
ATOM 1941 N N . VAL A 1 260 ? -17.203 3.620 8.874 1.00 91.62 260 VAL A N 1
ATOM 1942 C CA . VAL A 1 260 ? -16.885 4.473 7.715 1.00 91.62 260 VAL A CA 1
ATOM 1943 C C . VAL A 1 260 ? -17.080 3.734 6.391 1.00 91.62 260 VAL A C 1
ATOM 1945 O O . VAL A 1 260 ? -17.457 4.339 5.388 1.00 91.62 260 VAL A O 1
ATOM 1948 N N . GLY A 1 261 ? -16.879 2.419 6.388 1.00 92.19 261 GLY A N 1
ATOM 1949 C CA . GLY A 1 261 ? -16.792 1.609 5.179 1.00 92.19 261 GLY A CA 1
ATOM 1950 C C . GLY A 1 261 ? -15.348 1.322 4.786 1.00 92.19 261 GLY A C 1
ATOM 1951 O O . GLY A 1 261 ? -14.403 1.708 5.466 1.00 92.19 261 GLY A O 1
ATOM 1952 N N . GLU A 1 262 ? -15.178 0.624 3.670 1.00 94.00 262 GLU A N 1
ATOM 1953 C CA . GLU A 1 262 ? -13.872 0.278 3.116 1.00 94.00 262 GLU A CA 1
ATOM 1954 C C . GLU A 1 262 ? -13.882 0.443 1.600 1.00 94.00 262 GLU A C 1
ATOM 1956 O O . GLU A 1 262 ? -14.863 0.104 0.934 1.00 94.00 262 GLU A O 1
ATOM 1961 N N . LYS A 1 263 ? -12.757 0.898 1.049 1.00 90.81 263 LYS A N 1
ATOM 1962 C CA . LYS A 1 263 ? -12.483 0.862 -0.383 1.00 90.81 263 LYS A CA 1
ATOM 1963 C C . LYS A 1 263 ? -11.181 0.101 -0.595 1.00 90.81 263 LYS A C 1
ATOM 1965 O O . LYS A 1 263 ? -10.098 0.581 -0.274 1.00 90.81 263 LYS A O 1
ATOM 1970 N N . LYS A 1 264 ? -11.308 -1.080 -1.189 1.00 93.00 264 LYS A N 1
ATOM 1971 C CA . LYS A 1 264 ? -10.197 -1.935 -1.582 1.00 93.00 264 LYS A CA 1
ATOM 1972 C C . LYS A 1 264 ? -9.787 -1.625 -3.010 1.00 93.00 264 LYS A C 1
ATOM 1974 O O . LYS A 1 264 ? -10.636 -1.583 -3.903 1.00 93.00 264 LYS A O 1
ATOM 1979 N N . ILE A 1 265 ? -8.491 -1.433 -3.222 1.00 90.94 265 ILE A N 1
ATOM 1980 C CA . ILE A 1 265 ? -7.936 -1.073 -4.526 1.00 90.94 265 ILE A CA 1
ATOM 1981 C C . ILE A 1 265 ? -6.925 -2.117 -4.986 1.00 90.94 265 ILE A C 1
ATOM 1983 O O . ILE A 1 265 ? -6.123 -2.640 -4.209 1.00 90.94 265 ILE A O 1
ATOM 1987 N N . ARG A 1 266 ? -6.976 -2.424 -6.279 1.00 93.06 266 ARG A N 1
ATOM 1988 C CA . ARG A 1 266 ? -5.978 -3.218 -6.987 1.00 93.06 266 ARG A CA 1
ATOM 1989 C C . ARG A 1 266 ? -5.600 -2.531 -8.291 1.00 93.06 266 ARG A C 1
ATOM 1991 O O . ARG A 1 266 ? -6.442 -1.914 -8.935 1.00 93.06 266 ARG A O 1
ATOM 1998 N N . THR A 1 267 ? -4.341 -2.672 -8.673 1.00 90.25 267 THR A N 1
ATOM 1999 C CA . THR A 1 267 ? -3.755 -2.081 -9.880 1.00 90.25 267 THR A CA 1
ATOM 2000 C C . THR A 1 267 ? -3.553 -3.111 -10.986 1.00 90.25 267 THR A C 1
ATOM 2002 O O . THR A 1 267 ? -3.429 -2.725 -12.138 1.00 90.25 267 THR A O 1
ATOM 2005 N N . CYS A 1 268 ? -3.552 -4.410 -10.671 1.00 87.44 268 CYS A N 1
ATOM 2006 C CA . CYS A 1 268 ? -3.328 -5.478 -11.649 1.00 87.44 268 CYS A CA 1
ATOM 2007 C C . CYS A 1 268 ? -4.268 -5.430 -12.869 1.00 87.44 268 CYS A C 1
ATOM 2009 O O . CYS A 1 268 ? -5.434 -5.039 -12.784 1.00 87.44 268 CYS A O 1
ATOM 2011 N N . GLU A 1 269 ? -3.761 -5.899 -14.013 1.00 81.94 269 GLU A N 1
ATOM 2012 C CA . GLU A 1 269 ? -4.499 -5.887 -15.284 1.00 81.94 269 GLU A CA 1
ATOM 2013 C C . GLU A 1 269 ? -5.741 -6.792 -15.237 1.00 81.94 269 GLU A C 1
ATOM 2015 O O . GLU A 1 269 ? -6.842 -6.401 -15.621 1.00 81.94 269 GLU A O 1
ATOM 2020 N N . SER A 1 270 ? -5.569 -8.010 -14.717 1.00 81.94 270 SER A N 1
ATOM 2021 C CA . SER A 1 270 ? -6.579 -9.077 -14.728 1.00 81.94 270 SER A CA 1
ATOM 2022 C C . SER A 1 270 ? -7.249 -9.267 -13.365 1.00 81.94 270 SER A C 1
ATOM 2024 O O . SER A 1 270 ? -7.368 -10.390 -12.869 1.00 81.94 270 SER A O 1
ATOM 2026 N N . CYS A 1 271 ? -7.645 -8.179 -12.706 1.00 84.38 271 CYS A N 1
ATOM 2027 C CA . CYS A 1 271 ? -8.282 -8.255 -11.396 1.00 84.38 271 CYS A CA 1
ATOM 2028 C C . CYS A 1 271 ? -9.394 -7.221 -11.206 1.00 84.38 271 CYS A C 1
ATOM 2030 O O . CYS A 1 271 ? -9.460 -6.204 -11.891 1.00 84.38 271 CYS A O 1
ATOM 2032 N N . ASN A 1 272 ? -10.276 -7.479 -10.235 1.00 86.44 272 ASN A N 1
ATOM 2033 C CA . ASN A 1 272 ? -11.256 -6.489 -9.799 1.00 86.44 272 ASN A CA 1
ATOM 2034 C C . ASN A 1 272 ? -10.513 -5.325 -9.138 1.00 86.44 272 ASN A C 1
ATOM 2036 O O . ASN A 1 272 ? -10.021 -5.463 -8.017 1.00 86.44 272 ASN A O 1
ATOM 2040 N N . LYS A 1 273 ? -10.407 -4.209 -9.867 1.00 85.75 273 LYS A N 1
ATOM 2041 C CA . LYS A 1 273 ? -9.621 -3.036 -9.461 1.00 85.75 273 LYS A CA 1
ATOM 2042 C C . LYS A 1 273 ? -10.196 -2.319 -8.246 1.00 85.75 273 LYS A C 1
ATOM 2044 O O . LYS A 1 273 ? -9.455 -1.686 -7.502 1.00 85.75 273 LYS A O 1
ATOM 2049 N N . ILE A 1 274 ? -11.508 -2.410 -8.045 1.00 88.44 274 ILE A N 1
ATOM 2050 C CA . ILE A 1 274 ? -12.204 -1.739 -6.951 1.00 88.44 274 ILE A CA 1
ATOM 2051 C C . ILE A 1 274 ? -13.206 -2.704 -6.345 1.00 88.44 274 ILE A C 1
ATOM 2053 O O . ILE A 1 274 ? -14.004 -3.313 -7.056 1.00 88.44 274 ILE A O 1
ATOM 2057 N N . ASP A 1 275 ? -13.170 -2.791 -5.027 1.00 90.12 275 ASP A N 1
ATOM 2058 C CA . ASP A 1 275 ? -14.198 -3.415 -4.211 1.00 90.12 275 ASP A CA 1
ATOM 2059 C C . ASP A 1 275 ? -14.506 -2.460 -3.055 1.00 90.12 275 ASP A C 1
ATOM 2061 O O . ASP A 1 275 ? -13.598 -1.855 -2.485 1.00 90.12 275 ASP A O 1
ATOM 2065 N N . ALA A 1 276 ? -15.781 -2.243 -2.760 1.00 90.88 276 ALA A N 1
ATOM 2066 C CA . ALA A 1 276 ? -16.205 -1.245 -1.791 1.00 90.88 276 ALA A CA 1
ATOM 2067 C C . ALA A 1 276 ? -17.256 -1.825 -0.852 1.00 90.88 276 ALA A C 1
ATOM 2069 O O . ALA A 1 276 ? -18.249 -2.413 -1.281 1.00 90.88 276 ALA A O 1
ATOM 2070 N N . LYS A 1 277 ? -17.051 -1.599 0.442 1.00 92.00 277 LYS A N 1
ATOM 2071 C CA . LYS A 1 277 ? -17.993 -1.926 1.505 1.00 92.00 277 LYS A CA 1
ATOM 2072 C C . LYS A 1 277 ? -18.530 -0.623 2.080 1.00 92.00 277 LYS A C 1
ATOM 2074 O O . LYS A 1 277 ? -17.757 0.209 2.545 1.00 92.00 277 LYS A O 1
ATOM 2079 N N . ALA A 1 278 ? -19.847 -0.449 2.064 1.00 91.50 278 ALA A N 1
ATOM 2080 C CA . ALA A 1 278 ? -20.473 0.696 2.713 1.00 91.50 278 ALA A CA 1
ATOM 2081 C C . ALA A 1 278 ? -20.346 0.587 4.241 1.00 91.50 278 ALA A C 1
ATOM 2083 O O . ALA A 1 278 ? -20.520 -0.496 4.807 1.00 91.50 278 ALA A O 1
ATOM 2084 N N . GLY A 1 279 ? -20.060 1.714 4.889 1.00 90.44 279 GLY A N 1
ATOM 2085 C CA . GLY A 1 279 ? -20.152 1.844 6.337 1.00 90.44 279 GLY A CA 1
ATOM 2086 C C . GLY A 1 279 ? -21.605 1.884 6.799 1.00 90.44 279 GLY A C 1
ATOM 2087 O O . GLY A 1 279 ? -22.501 2.308 6.068 1.00 90.44 279 GLY A O 1
ATOM 2088 N N . MET A 1 280 ? -21.830 1.443 8.028 1.00 90.69 280 MET A N 1
ATOM 2089 C CA . MET A 1 280 ? -23.128 1.452 8.701 1.00 90.69 280 MET A CA 1
ATOM 2090 C C . MET A 1 280 ? -23.294 2.682 9.611 1.00 90.69 280 MET A C 1
ATOM 2092 O O . MET A 1 280 ? -24.401 2.972 10.063 1.00 90.69 280 MET A O 1
ATOM 2096 N N . GLY A 1 281 ? -22.217 3.443 9.835 1.00 84.25 281 GLY A N 1
ATOM 2097 C CA . GLY A 1 281 ? -22.206 4.661 10.640 1.00 84.25 281 GLY A CA 1
ATOM 2098 C C . GLY A 1 281 ? -22.190 4.416 12.152 1.00 84.25 281 GLY A C 1
ATOM 2099 O O . GLY A 1 281 ? -22.436 3.317 12.643 1.00 84.25 281 GLY A O 1
ATOM 2100 N N . LEU A 1 282 ? -21.921 5.484 12.909 1.00 86.31 282 LEU A N 1
ATOM 2101 C CA . LEU A 1 282 ? -21.851 5.438 14.377 1.00 86.31 282 LEU A CA 1
ATOM 2102 C C . LEU A 1 282 ? -23.193 5.084 15.026 1.00 86.31 282 LEU A C 1
ATOM 2104 O O . LEU A 1 282 ? -23.223 4.395 16.037 1.00 86.31 282 LEU A O 1
ATOM 2108 N N . ALA A 1 283 ? -24.311 5.505 14.427 1.00 84.50 283 ALA A N 1
ATOM 2109 C CA . ALA A 1 283 ? -25.643 5.190 14.941 1.00 84.50 283 ALA A CA 1
ATOM 2110 C C . ALA A 1 283 ? -25.920 3.677 14.967 1.00 84.50 283 ALA A C 1
ATOM 2112 O O . ALA A 1 283 ? -26.638 3.200 15.842 1.00 84.50 283 ALA A O 1
ATOM 2113 N N . HIS A 1 284 ? -25.338 2.919 14.031 1.00 87.94 284 HIS A N 1
ATOM 2114 C CA . HIS A 1 284 ? -25.439 1.465 14.031 1.00 87.94 284 HIS A CA 1
ATOM 2115 C C . HIS A 1 284 ? -24.661 0.842 15.193 1.00 87.94 284 HIS A C 1
ATOM 2117 O O . HIS A 1 284 ? -25.201 -0.019 15.881 1.00 87.94 284 HIS A O 1
ATOM 2123 N N . GLN A 1 285 ? -23.439 1.318 15.450 1.00 85.81 285 GLN A N 1
ATOM 2124 C CA . GLN A 1 285 ? -22.635 0.861 16.589 1.00 85.81 285 GLN A CA 1
ATOM 2125 C C . GLN A 1 285 ? -23.322 1.189 17.920 1.00 85.81 285 GLN A C 1
ATOM 2127 O O . GLN A 1 285 ? -23.491 0.307 18.754 1.00 85.81 285 GLN A O 1
ATOM 2132 N N . LEU A 1 286 ? -23.858 2.407 18.054 1.00 84.56 286 LEU A N 1
ATOM 2133 C CA . LEU A 1 286 ? -24.627 2.811 19.232 1.00 84.56 286 LEU A CA 1
ATOM 2134 C C . LEU A 1 286 ? -25.852 1.915 19.465 1.00 84.56 286 LEU A C 1
ATOM 2136 O O . LEU A 1 286 ? -26.179 1.595 20.603 1.00 84.56 286 LEU A O 1
ATOM 2140 N N . ALA A 1 287 ? -26.546 1.498 18.401 1.00 84.56 287 ALA A N 1
ATOM 2141 C CA . ALA A 1 287 ? -27.687 0.595 18.525 1.00 84.56 287 ALA A CA 1
ATOM 2142 C C . ALA A 1 287 ? -27.276 -0.815 18.990 1.00 84.56 287 ALA A C 1
ATOM 2144 O O . ALA A 1 287 ? -28.022 -1.441 19.745 1.00 84.56 287 ALA A O 1
ATOM 2145 N N . ILE A 1 288 ? -26.109 -1.309 18.559 1.00 87.25 288 ILE A N 1
ATOM 2146 C CA . ILE A 1 288 ? -25.547 -2.587 19.021 1.00 87.25 288 ILE A CA 1
ATOM 2147 C C . ILE A 1 288 ? -25.187 -2.494 20.506 1.00 87.25 288 ILE A C 1
ATOM 2149 O O . ILE A 1 288 ? -25.651 -3.325 21.288 1.00 87.25 288 ILE A O 1
ATOM 2153 N N . GLU A 1 289 ? -24.424 -1.471 20.895 1.00 85.31 289 GLU A N 1
ATOM 2154 C CA . GLU A 1 289 ? -24.001 -1.249 22.284 1.00 85.31 289 GLU A CA 1
ATOM 2155 C C . GLU A 1 289 ? -25.209 -1.062 23.210 1.00 85.31 289 GLU A C 1
ATOM 2157 O O . GLU A 1 289 ? -25.315 -1.733 24.233 1.00 85.31 289 GLU A O 1
ATOM 2162 N N . ALA A 1 290 ? -26.196 -0.248 22.818 1.00 82.81 290 ALA A N 1
ATOM 2163 C CA . ALA A 1 290 ? -27.423 -0.068 23.594 1.00 82.81 290 ALA A CA 1
ATOM 2164 C C . ALA A 1 290 ? -28.195 -1.385 23.790 1.00 82.81 290 ALA A C 1
ATOM 2166 O O . ALA A 1 290 ? -28.753 -1.622 24.862 1.00 82.81 290 ALA A O 1
ATOM 2167 N N . GLY A 1 291 ? -28.219 -2.254 22.773 1.00 86.31 291 GLY A N 1
ATOM 2168 C CA . GLY A 1 291 ? -28.837 -3.576 22.866 1.00 86.31 291 GLY A CA 1
ATOM 2169 C C . GLY A 1 291 ? -28.107 -4.514 23.832 1.00 86.31 291 GLY A C 1
ATOM 2170 O O . GLY A 1 291 ? -28.762 -5.241 24.580 1.00 86.31 291 GLY A O 1
ATOM 2171 N N . GLN A 1 292 ? -26.771 -4.477 23.846 1.00 86.62 292 GLN A N 1
ATOM 2172 C CA . GLN A 1 292 ? -25.941 -5.250 24.777 1.00 86.62 292 GLN A CA 1
ATOM 2173 C C . GLN A 1 292 ? -26.118 -4.760 26.215 1.00 86.62 292 GLN A C 1
ATOM 2175 O O . GLN A 1 292 ? -26.511 -5.545 27.073 1.00 86.62 292 GLN A O 1
ATOM 2180 N N . ILE A 1 293 ? -25.985 -3.450 26.445 1.00 84.50 293 ILE A N 1
ATOM 2181 C CA . ILE A 1 293 ? -26.209 -2.826 27.757 1.00 84.50 293 ILE A CA 1
ATOM 2182 C C . ILE A 1 293 ? -27.608 -3.168 28.277 1.00 84.50 293 ILE A C 1
ATOM 2184 O O . ILE A 1 293 ? -27.778 -3.531 29.440 1.00 84.50 293 ILE A O 1
ATOM 2188 N N . GLN A 1 294 ? -28.633 -3.105 27.421 1.00 85.00 294 GLN A N 1
ATOM 2189 C CA . GLN A 1 294 ? -29.988 -3.478 27.815 1.00 85.00 294 GLN A CA 1
ATOM 2190 C C . GLN A 1 294 ? -30.081 -4.949 28.253 1.00 85.00 294 GLN A C 1
ATOM 2192 O O . GLN A 1 294 ? -30.761 -5.237 29.241 1.00 85.00 294 GLN A O 1
ATOM 2197 N N . ALA A 1 295 ? -29.430 -5.872 27.542 1.00 87.88 295 ALA A N 1
ATOM 2198 C CA . ALA A 1 295 ? -29.412 -7.287 27.902 1.00 87.88 295 ALA A CA 1
ATOM 2199 C C . ALA A 1 295 ? -28.674 -7.531 29.231 1.00 87.88 295 ALA A C 1
ATOM 2201 O O . ALA A 1 295 ? -29.178 -8.264 30.084 1.00 87.88 295 ALA A O 1
ATOM 2202 N N . ASP A 1 296 ? -27.542 -6.863 29.444 1.00 85.94 296 ASP A N 1
ATOM 2203 C CA . ASP A 1 296 ? -26.727 -7.017 30.650 1.00 85.94 296 ASP A CA 1
ATOM 2204 C C . ASP A 1 296 ? -27.422 -6.426 31.884 1.00 85.94 296 ASP A C 1
ATOM 2206 O O . ASP A 1 296 ? -27.509 -7.071 32.933 1.00 85.94 296 ASP A O 1
ATOM 2210 N N . VAL A 1 297 ? -28.039 -5.245 31.748 1.00 85.25 297 VAL A N 1
ATOM 2211 C CA . VAL A 1 297 ? -28.877 -4.653 32.805 1.00 85.25 297 VAL A CA 1
ATOM 2212 C C . VAL A 1 297 ? -30.061 -5.565 33.134 1.00 85.25 297 VAL A C 1
ATOM 2214 O O . VAL A 1 297 ? -30.385 -5.756 34.308 1.00 85.25 297 VAL A O 1
ATOM 2217 N N . GLN A 1 298 ? -30.710 -6.166 32.130 1.00 87.06 298 GLN A N 1
ATOM 2218 C CA . GLN A 1 298 ? -31.792 -7.126 32.368 1.00 87.06 298 GLN A CA 1
ATOM 2219 C C . GLN A 1 298 ? -31.304 -8.361 33.131 1.00 87.06 298 GLN A C 1
ATOM 2221 O O . GLN A 1 298 ? -32.006 -8.822 34.034 1.00 87.06 298 GLN A O 1
ATOM 2226 N N . ALA A 1 299 ? -30.114 -8.874 32.811 1.00 86.81 299 ALA A N 1
ATOM 2227 C CA . ALA A 1 299 ? -29.517 -10.004 33.513 1.00 86.81 299 ALA A CA 1
ATOM 2228 C C . ALA A 1 299 ? -29.223 -9.674 34.987 1.00 86.81 299 ALA A C 1
ATOM 2230 O O . ALA A 1 299 ? -29.572 -10.466 35.865 1.00 86.81 299 ALA A O 1
ATOM 2231 N N . LEU A 1 300 ? -28.675 -8.487 35.276 1.00 85.44 300 LEU A N 1
ATOM 2232 C CA . LEU A 1 300 ? -28.446 -8.030 36.652 1.00 85.44 300 LEU A CA 1
ATOM 2233 C C . LEU A 1 300 ? -29.747 -7.889 37.446 1.00 85.44 300 LEU A C 1
ATOM 2235 O O . LEU A 1 300 ? -29.839 -8.352 38.582 1.00 85.44 300 LEU A O 1
ATOM 2239 N N . VAL A 1 301 ? -30.777 -7.284 36.849 1.00 85.50 301 VAL A N 1
ATOM 2240 C CA . VAL A 1 301 ? -32.086 -7.139 37.503 1.00 85.50 301 VAL A CA 1
ATOM 2241 C C . VAL A 1 301 ? -32.720 -8.510 37.759 1.00 85.50 301 VAL A C 1
ATOM 2243 O O . VAL A 1 301 ? -33.287 -8.739 38.829 1.00 85.50 301 VAL A O 1
ATOM 2246 N N . ALA A 1 302 ? -32.601 -9.442 36.810 1.00 88.12 302 ALA A N 1
ATOM 2247 C CA . ALA A 1 302 ? -33.139 -10.794 36.935 1.00 88.12 302 ALA A CA 1
ATOM 2248 C C . ALA A 1 302 ? -32.411 -11.647 37.990 1.00 88.12 302 ALA A C 1
ATOM 2250 O O . ALA A 1 302 ? -33.032 -12.537 38.572 1.00 88.12 302 ALA A O 1
ATOM 2251 N N . ALA A 1 303 ? -31.133 -11.370 38.274 1.00 85.31 303 ALA A N 1
ATOM 2252 C CA . ALA A 1 303 ? -30.362 -12.072 39.300 1.00 85.31 303 ALA A CA 1
ATOM 2253 C C . ALA A 1 303 ? -30.913 -11.857 40.724 1.00 85.31 303 ALA A C 1
ATOM 2255 O O . ALA A 1 303 ? -30.650 -12.667 41.613 1.00 85.31 303 ALA A O 1
ATOM 2256 N N . GLY A 1 304 ? -31.703 -10.799 40.952 1.00 79.12 304 GLY A N 1
ATOM 2257 C CA . GLY A 1 304 ? -32.416 -10.569 42.214 1.00 79.12 304 GLY A CA 1
ATOM 2258 C C . GLY A 1 304 ? -31.521 -10.208 43.408 1.00 79.12 304 GLY A C 1
ATOM 2259 O O . GLY A 1 304 ? -31.995 -10.204 44.544 1.00 79.12 304 GLY A O 1
ATOM 2260 N N . VAL A 1 305 ? -30.245 -9.897 43.163 1.00 82.88 305 VAL A N 1
ATOM 2261 C CA . VAL A 1 305 ? -29.258 -9.447 44.156 1.00 82.88 305 VAL A CA 1
ATOM 2262 C C . VAL A 1 305 ? -28.862 -8.002 43.820 1.00 82.88 305 VAL A C 1
ATOM 2264 O O . VAL A 1 305 ? -28.789 -7.670 42.637 1.00 82.88 305 VAL A O 1
ATOM 2267 N N . PRO A 1 306 ? -28.628 -7.116 44.810 1.00 82.06 306 PRO A N 1
ATOM 2268 C CA . PRO A 1 306 ? -28.124 -5.774 44.536 1.00 82.06 306 PRO A CA 1
ATOM 2269 C C . PRO A 1 306 ? -26.801 -5.844 43.755 1.00 82.06 306 PRO A C 1
ATOM 2271 O O . PRO A 1 306 ? -25.875 -6.497 44.242 1.00 82.06 306 PRO A O 1
ATOM 2274 N N . PRO A 1 307 ? -26.697 -5.191 42.585 1.00 81.06 307 PRO A N 1
ATOM 2275 C CA . PRO A 1 307 ? -25.482 -5.233 41.787 1.00 81.06 307 PRO A CA 1
ATOM 2276 C C . PRO A 1 307 ? -24.338 -4.511 42.503 1.00 81.06 307 PRO A C 1
ATOM 2278 O O . PRO A 1 307 ? -24.526 -3.488 43.169 1.00 81.06 307 PRO A O 1
ATOM 2281 N N . THR A 1 308 ? -23.143 -5.068 42.380 1.00 84.94 308 THR A N 1
ATOM 2282 C CA . THR A 1 308 ? -21.899 -4.500 42.899 1.00 84.94 308 THR A CA 1
ATOM 2283 C C . THR A 1 308 ? -21.398 -3.366 42.002 1.00 84.94 308 THR A C 1
ATOM 2285 O O . THR A 1 308 ? -21.752 -3.277 40.828 1.00 84.94 308 THR A O 1
ATOM 2288 N N . ALA A 1 309 ? -20.536 -2.494 42.537 1.00 80.75 309 ALA A N 1
ATOM 2289 C CA . ALA A 1 309 ? -19.947 -1.408 41.750 1.00 80.75 309 ALA A CA 1
ATOM 2290 C C . ALA A 1 309 ? -19.165 -1.932 40.530 1.00 80.75 309 ALA A C 1
ATOM 2292 O O . ALA A 1 309 ? -19.271 -1.354 39.459 1.00 80.75 309 ALA A O 1
ATOM 2293 N N . ALA A 1 310 ? -18.472 -3.068 40.675 1.00 81.50 310 ALA A N 1
ATOM 2294 C CA . ALA A 1 310 ? -17.733 -3.705 39.586 1.00 81.50 310 ALA A CA 1
ATOM 2295 C C . ALA A 1 310 ? -18.651 -4.269 38.486 1.00 81.50 310 ALA A C 1
ATOM 2297 O O . ALA A 1 310 ? -18.311 -4.205 37.312 1.00 81.50 310 ALA A O 1
ATOM 2298 N N . GLU A 1 311 ? -19.823 -4.802 38.848 1.00 80.75 311 GLU A N 1
ATOM 2299 C CA . GLU A 1 311 ? -20.817 -5.273 37.870 1.00 80.75 311 GLU A CA 1
ATOM 2300 C C . GLU A 1 311 ? -21.462 -4.113 37.107 1.00 80.75 311 GLU A C 1
ATOM 2302 O O . GLU A 1 311 ? -21.785 -4.259 35.934 1.00 80.75 311 GLU A O 1
ATOM 2307 N N . LEU A 1 312 ? -21.636 -2.958 37.754 1.00 78.62 312 LEU A N 1
ATOM 2308 C CA . LEU A 1 312 ? -22.148 -1.754 37.100 1.00 78.62 312 LEU A CA 1
ATOM 2309 C C . LEU A 1 312 ? -21.095 -1.109 36.191 1.00 78.62 312 LEU A C 1
ATOM 2311 O O . LEU A 1 312 ? -21.434 -0.692 35.089 1.00 78.62 312 LEU A O 1
ATOM 2315 N N . GLU A 1 313 ? -19.836 -1.070 36.629 1.00 77.88 313 GLU A N 1
ATOM 2316 C CA . GLU A 1 313 ? -18.702 -0.564 35.845 1.00 77.88 313 GLU A CA 1
ATOM 2317 C C . GLU A 1 313 ? -18.436 -1.433 34.606 1.00 77.88 313 GLU A C 1
ATOM 2319 O O . GLU A 1 313 ? -18.172 -0.912 33.530 1.00 77.88 313 GLU A O 1
ATOM 2324 N N . ALA A 1 314 ? -18.616 -2.753 34.711 1.00 75.75 314 ALA A N 1
ATOM 2325 C CA . ALA A 1 314 ? -18.493 -3.662 33.570 1.00 75.75 314 ALA A CA 1
ATOM 2326 C C . ALA A 1 314 ? -19.553 -3.440 32.470 1.00 75.75 314 ALA A C 1
ATOM 2328 O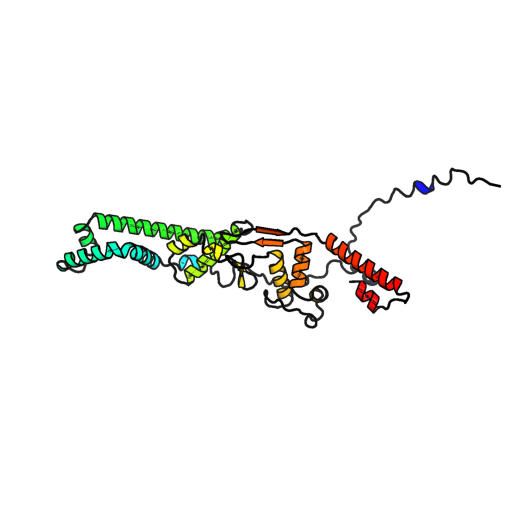 O . ALA A 1 314 ? -19.344 -3.871 31.340 1.00 75.75 314 ALA A O 1
ATOM 2329 N N . ILE A 1 315 ? -20.685 -2.803 32.791 1.00 77.94 315 ILE A N 1
ATOM 2330 C CA . ILE A 1 315 ? -21.804 -2.576 31.858 1.00 77.94 315 ILE A CA 1
ATOM 2331 C C . ILE A 1 315 ? -21.849 -1.123 31.370 1.00 77.94 315 ILE A C 1
ATOM 2333 O O . ILE A 1 315 ? -22.479 -0.838 30.354 1.00 77.94 315 ILE A O 1
ATOM 2337 N N . SER A 1 316 ? -21.210 -0.184 32.076 1.00 65.19 316 SER A N 1
ATOM 2338 C CA . SER A 1 316 ? -21.303 1.241 31.745 1.00 65.19 316 SER A CA 1
ATOM 2339 C C . SER A 1 316 ? -20.529 1.664 30.496 1.00 65.19 316 SER A C 1
ATOM 2341 O O . SER A 1 316 ? -20.806 2.757 30.003 1.00 65.19 316 SER A O 1
ATOM 2343 N N . GLY A 1 317 ? -19.657 0.799 29.961 1.00 55.56 317 GLY A N 1
ATOM 2344 C CA . GLY A 1 317 ? -18.759 1.138 28.853 1.00 55.56 317 GLY A CA 1
ATOM 2345 C C . GLY A 1 317 ? -17.588 1.997 29.306 1.00 55.56 317 GLY A C 1
ATOM 2346 O O . GLY A 1 317 ? -17.819 2.975 30.053 1.00 55.56 317 GLY A O 1
#

Foldseek 3Di:
DDDDDDDPPVVVVVVVPPDPPPPPPPPPDDPDVVCVVVVHDDPDDDPLDPDDDDQDWLDPPLCPLVCLLVLADLVLQVVVVVVVVCVVVVVVVVVLCVVCVPDDDDCPLVSCCVVPVPVNVCVVVVVVVSVVLSVVLSVVLNVLSVLCVPQPDLCSQLSSLLNVQSSVCSVVNHHRNVSVVCSLAVSQQQATLGLQRHHAQHNPHHWDKPQLLVQQLVLQVSQVHRSPDFDFCVVPRPPSVSCVCPRTSNRRSVVRCQAAWIWTAHRHPPDDGIDTGHHPHPVVVVVVLVVVLVVLVVVCVVVVDPDDPVSVVVSPD

Sequence (317 aa):
MWTSLTIPQVAVLILTLTGAIHYSMQAWAVDDEFYYRLGGGEPVSRAASNRDTTIVLGGGIEWNTDLMCGNFDMKVSVEEQLKGLKGSFSDLMDSVINAASGAVASLPALVIQKVNPALYDLLQNGILQASEEFHVAQLSCEDMVGIMDEVISNTGWEAVAKAGYWSRQSTAGAELLQTRMTADVAGIDTGVIWVDGAPRGGRGQAPIEIVGDTAKAGYNQLLKRNPGDTTSLVGACGGAPLCEQWDDPQAFARWLIEVVGEKKIRTCESCNKIDAKAGMGLAHQLAIEAGQIQADVQALVAAGVPPTAAELEAISG

pLDDT: mean 74.21, std 17.05, range [34.34, 95.12]